Protein AF-0000000066294009 (afdb_homodimer)

Solvent-accessible surface area (backbone atoms only — not comparable to full-atom values): 12003 Å² total; per-residue (Å²): 126,79,43,52,64,55,40,25,51,48,34,23,57,31,46,64,72,32,66,45,45,47,47,30,51,52,31,48,55,55,25,62,73,36,62,68,60,34,50,53,50,49,50,50,53,52,51,52,47,52,48,51,51,34,50,76,70,68,42,81,79,49,71,65,59,53,50,51,51,51,52,53,51,56,58,44,68,75,32,65,56,54,46,50,27,50,52,29,47,48,51,34,49,53,53,50,52,53,43,49,50,49,41,43,40,62,61,52,27,58,78,67,74,98,126,80,43,52,64,56,39,25,51,49,34,24,56,30,45,63,71,33,68,45,44,46,47,30,51,52,31,47,55,55,26,63,71,36,63,69,61,36,50,53,51,49,50,50,52,51,51,52,48,52,49,52,51,33,50,75,74,69,43,80,79,49,72,67,58,52,50,51,52,51,52,52,51,56,59,44,68,74,32,67,54,54,46,50,29,52,53,30,47,50,52,34,49,53,52,51,51,53,42,49,51,49,41,43,41,62,61,51,27,58,79,68,74,97

Organism: Lacticaseibacillus paracasei (strain ATCC 334 / BCRC 17002 / CCUG 31169 / CIP 107868 / KCTC 3260 / NRRL B-441) (NCBI:txid321967)

pLDDT: mean 94.61, std 6.85, range [45.34, 98.44]

Sequence (228 aa):
MANVYDTANQMAADIKTTQEFQDLKKAFDLLKLDTVAYGLFQQFQQKQYEMQQKSMQGQDFTDDEVKSLQELGDKMRGIQPIQNLMAKEQGLSQMMDELNKIISQPIIDVYQGKMANVYDTANQMAADIKTTQEFQDLKKAFDLLKLDTVAYGLFQQFQQKQYEMQQKSMQGQDFTDDEVKSLQELGDKMRGIQPIQNLMAKEQGLSQMMDELNKIISQPIIDVYQGK

Structure (mmCIF, N/CA/C/O backbone):
data_AF-0000000066294009-model_v1
#
loop_
_entity.id
_entity.type
_entity.pdbx_description
1 polymer 'UPF0342 protein LSEI_1724'
#
loop_
_atom_site.group_PDB
_atom_site.id
_atom_site.type_symbol
_atom_site.label_atom_id
_atom_site.label_alt_id
_atom_site.label_comp_id
_atom_site.label_asym_id
_atom_site.label_entity_id
_atom_site.label_seq_id
_atom_site.pdbx_PDB_ins_code
_atom_site.Cartn_x
_atom_site.Cartn_y
_atom_site.Cartn_z
_atom_site.occupancy
_atom_site.B_iso_or_equiv
_atom_site.auth_seq_id
_atom_site.auth_comp_id
_atom_site.auth_asym_id
_atom_site.auth_atom_id
_atom_site.pdbx_PDB_model_num
ATOM 1 N N . MET A 1 1 ? 24.719 11.094 -1.314 1 46 1 MET A N 1
ATOM 2 C CA . MET A 1 1 ? 23.625 11.062 -0.345 1 46 1 MET A CA 1
ATOM 3 C C . MET A 1 1 ? 22.547 10.086 -0.781 1 46 1 MET A C 1
ATOM 5 O O . MET A 1 1 ? 22.234 9.977 -1.97 1 46 1 MET A O 1
ATOM 9 N N . ALA A 1 2 ? 22.344 9 -0.214 1 57.25 2 ALA A N 1
ATOM 10 C CA . ALA A 1 2 ? 21.516 7.926 -0.735 1 57.25 2 ALA A CA 1
ATOM 11 C C . ALA A 1 2 ? 20.094 8.414 -0.998 1 57.25 2 ALA A C 1
ATOM 13 O O . ALA A 1 2 ? 19.422 8.906 -0.087 1 57.25 2 ALA A O 1
ATOM 14 N N . ASN A 1 3 ? 19.859 8.656 -2.178 1 89.38 3 ASN A N 1
ATOM 15 C CA . ASN A 1 3 ? 18.547 9.008 -2.721 1 89.38 3 ASN A CA 1
ATOM 16 C C . ASN A 1 3 ? 17.531 7.895 -2.498 1 89.38 3 ASN A C 1
ATOM 18 O O . ASN A 1 3 ? 17.875 6.711 -2.557 1 89.38 3 ASN A O 1
ATOM 22 N N . VAL A 1 4 ? 16.438 8.32 -1.73 1 96.5 4 VAL A N 1
ATOM 23 C CA . VAL A 1 4 ? 15.359 7.391 -1.399 1 96.5 4 VAL A CA 1
ATOM 24 C C . VAL A 1 4 ? 15.062 6.496 -2.6 1 96.5 4 VAL A C 1
ATOM 26 O O . VAL A 1 4 ? 14.727 5.32 -2.436 1 96.5 4 VAL A O 1
ATOM 29 N N . TYR A 1 5 ? 15.383 6.91 -3.75 1 97.5 5 TYR A N 1
ATOM 30 C CA . TYR A 1 5 ? 15.156 6.125 -4.957 1 97.5 5 TYR A CA 1
ATOM 31 C C . TYR A 1 5 ? 16.234 5.066 -5.133 1 97.5 5 TYR A C 1
ATOM 33 O O . TYR A 1 5 ? 15.961 3.957 -5.598 1 97.5 5 TYR A O 1
ATOM 41 N N . ASP A 1 6 ? 17.438 5.426 -4.727 1 97.38 6 ASP A N 1
ATOM 42 C CA . ASP A 1 6 ? 18.516 4.434 -4.738 1 97.38 6 ASP A CA 1
ATOM 43 C C . ASP A 1 6 ? 18.219 3.305 -3.748 1 97.38 6 ASP A C 1
ATOM 45 O O . ASP A 1 6 ? 18.422 2.129 -4.062 1 97.38 6 ASP A O 1
ATOM 49 N N . THR A 1 7 ? 17.781 3.672 -2.602 1 97.69 7 THR A N 1
ATOM 50 C CA . THR A 1 7 ? 17.438 2.676 -1.593 1 97.69 7 THR A CA 1
ATOM 51 C C . THR A 1 7 ? 16.266 1.815 -2.059 1 97.69 7 THR A C 1
ATOM 53 O O . THR A 1 7 ? 16.219 0.614 -1.784 1 97.69 7 THR A O 1
ATOM 56 N N . ALA A 1 8 ? 15.32 2.41 -2.793 1 98.19 8 ALA A N 1
ATOM 57 C CA . ALA A 1 8 ? 14.203 1.654 -3.357 1 98.19 8 ALA A CA 1
ATOM 58 C C . ALA A 1 8 ? 14.703 0.613 -4.359 1 98.19 8 ALA A C 1
ATOM 60 O O . ALA A 1 8 ? 14.219 -0.523 -4.371 1 98.19 8 ALA A O 1
ATOM 61 N N . ASN A 1 9 ? 15.633 0.99 -5.164 1 97.81 9 ASN A N 1
ATOM 62 C CA . ASN A 1 9 ? 16.219 0.05 -6.113 1 97.81 9 ASN A CA 1
ATOM 63 C C . ASN A 1 9 ? 16.938 -1.091 -5.402 1 97.81 9 ASN A C 1
ATOM 65 O O . ASN A 1 9 ? 16.844 -2.246 -5.82 1 97.81 9 ASN A O 1
ATOM 69 N N . GLN A 1 10 ? 17.641 -0.683 -4.395 1 97.25 10 GLN A N 1
ATOM 70 C CA . GLN A 1 10 ? 18.297 -1.713 -3.602 1 97.25 10 GLN A CA 1
ATOM 71 C C . GLN A 1 10 ? 17.281 -2.66 -2.969 1 97.25 10 GLN A C 1
ATOM 73 O O . GLN A 1 10 ? 17.516 -3.869 -2.902 1 97.25 10 GLN A O 1
ATOM 78 N N . MET A 1 11 ? 16.188 -2.107 -2.451 1 97.69 11 MET A N 1
ATOM 79 C CA . MET A 1 11 ? 15.117 -2.92 -1.89 1 97.69 11 MET A CA 1
ATOM 80 C C . MET A 1 11 ? 14.586 -3.91 -2.92 1 97.69 11 MET A C 1
ATOM 82 O O . MET A 1 11 ? 14.406 -5.094 -2.619 1 97.69 11 MET A O 1
ATOM 86 N N . ALA A 1 12 ? 14.359 -3.4 -4.141 1 98.12 12 ALA A N 1
ATOM 87 C CA . ALA A 1 12 ? 13.898 -4.262 -5.23 1 98.12 12 ALA A CA 1
ATOM 88 C C . ALA A 1 12 ? 14.875 -5.41 -5.469 1 98.12 12 ALA A C 1
ATOM 90 O O . ALA A 1 12 ? 14.461 -6.559 -5.645 1 98.12 12 ALA A O 1
ATOM 91 N N . ALA A 1 13 ? 16.156 -5.137 -5.434 1 97.5 13 ALA A N 1
ATOM 92 C CA . ALA A 1 13 ? 17.188 -6.152 -5.633 1 97.5 13 ALA A CA 1
ATOM 93 C C . ALA A 1 13 ? 17.203 -7.16 -4.488 1 97.5 13 ALA A C 1
ATOM 95 O O . ALA A 1 13 ? 17.312 -8.367 -4.715 1 97.5 13 ALA A O 1
ATOM 96 N N . ASP A 1 14 ? 17.031 -6.637 -3.301 1 98.06 14 ASP A N 1
ATOM 97 C CA . ASP A 1 14 ? 17.062 -7.492 -2.119 1 98.06 14 ASP A CA 1
ATOM 98 C C . ASP A 1 14 ? 15.836 -8.414 -2.082 1 98.06 14 ASP A C 1
ATOM 100 O O . ASP A 1 14 ? 15.938 -9.57 -1.653 1 98.06 14 ASP A O 1
ATOM 104 N N . ILE A 1 15 ? 14.695 -7.961 -2.496 1 98.06 15 ILE A N 1
ATOM 105 C CA . ILE A 1 15 ? 13.461 -8.742 -2.514 1 98.06 15 ILE A CA 1
ATOM 106 C C . ILE A 1 15 ? 13.656 -9.984 -3.381 1 98.06 15 ILE A C 1
ATOM 108 O O . ILE A 1 15 ? 13.227 -11.086 -3.012 1 98.06 15 ILE A O 1
ATOM 112 N N . LYS A 1 16 ? 14.414 -9.922 -4.465 1 97.44 16 LYS A N 1
ATOM 113 C CA . LYS A 1 16 ? 14.633 -11.031 -5.387 1 97.44 16 LYS A CA 1
ATOM 114 C C . LYS A 1 16 ? 15.438 -12.148 -4.719 1 97.44 16 LYS A C 1
ATOM 116 O O . LYS A 1 16 ? 15.398 -13.297 -5.164 1 97.44 16 LYS A O 1
ATOM 121 N N . THR A 1 17 ? 16.156 -11.773 -3.686 1 97.06 17 THR A N 1
ATOM 122 C CA . THR A 1 17 ? 17.047 -12.742 -3.051 1 97.06 17 THR A CA 1
ATOM 123 C C . THR A 1 17 ? 16.344 -13.43 -1.88 1 97.06 17 THR A C 1
ATOM 125 O O . THR A 1 17 ? 16.906 -14.336 -1.263 1 97.06 17 THR A O 1
ATOM 128 N N . THR A 1 18 ? 15.125 -12.984 -1.543 1 97.62 18 THR A N 1
ATOM 129 C CA . THR A 1 18 ? 14.406 -13.555 -0.407 1 97.62 18 THR A CA 1
ATOM 130 C C . THR A 1 18 ? 13.844 -14.93 -0.761 1 97.62 18 THR A C 1
ATOM 132 O O . THR A 1 18 ? 13.57 -15.211 -1.929 1 97.62 18 THR A O 1
ATOM 135 N N . GLN A 1 19 ? 13.711 -15.734 0.266 1 97.31 19 GLN A N 1
ATOM 136 C CA . GLN A 1 19 ? 13.078 -17.031 0.062 1 97.31 19 GLN A CA 1
ATOM 137 C C . GLN A 1 19 ? 11.641 -16.875 -0.427 1 97.31 19 GLN A C 1
ATOM 139 O O . GLN A 1 19 ? 11.188 -17.641 -1.283 1 97.31 19 GLN A O 1
ATOM 144 N N . GLU A 1 20 ? 10.914 -15.883 0.148 1 98.06 20 GLU A N 1
ATOM 145 C CA . GLU A 1 20 ? 9.539 -15.625 -0.247 1 98.06 20 GLU A CA 1
ATOM 146 C C . GLU A 1 20 ? 9.43 -15.375 -1.749 1 98.06 20 GLU A C 1
ATOM 148 O O . GLU A 1 20 ? 8.539 -15.914 -2.41 1 98.06 20 GLU A O 1
ATOM 153 N N . PHE A 1 21 ? 10.297 -14.609 -2.287 1 98.31 21 PHE A N 1
ATOM 154 C CA . PHE A 1 21 ? 10.281 -14.297 -3.711 1 98.31 21 PHE A CA 1
ATOM 155 C C . PHE A 1 21 ? 10.625 -15.523 -4.543 1 98.31 21 PHE A C 1
ATOM 157 O O . PHE A 1 21 ? 9.961 -15.812 -5.539 1 98.31 21 PHE A O 1
ATOM 164 N N . GLN A 1 22 ? 11.625 -16.234 -4.16 1 98.06 22 GLN A N 1
ATOM 165 C CA . GLN A 1 22 ? 12.062 -17.422 -4.895 1 98.06 22 GLN A CA 1
ATOM 166 C C . GLN A 1 22 ? 10.977 -18.5 -4.902 1 98.06 22 GLN A C 1
ATOM 168 O O . GLN A 1 22 ? 10.758 -19.156 -5.922 1 98.06 22 GLN A O 1
ATOM 173 N N . ASP A 1 23 ? 10.305 -18.641 -3.768 1 98.25 23 ASP A N 1
ATOM 174 C CA . ASP A 1 23 ? 9.211 -19.594 -3.68 1 98.25 23 ASP A CA 1
ATOM 175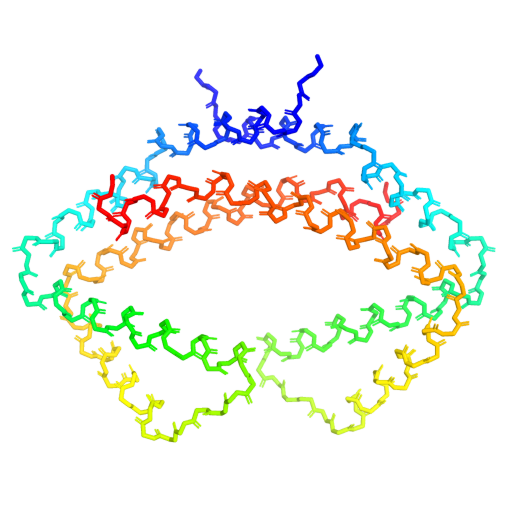 C C . ASP A 1 23 ? 8.062 -19.203 -4.609 1 98.25 23 ASP A C 1
ATOM 177 O O . ASP A 1 23 ? 7.457 -20.062 -5.25 1 98.25 23 ASP A O 1
ATOM 181 N N . LEU A 1 24 ? 7.746 -17.922 -4.625 1 98.38 24 LEU A N 1
ATOM 182 C CA . LEU A 1 24 ? 6.711 -17.438 -5.531 1 98.38 24 LEU A CA 1
ATOM 183 C C . LEU A 1 24 ? 7.066 -17.75 -6.98 1 98.38 24 LEU A C 1
ATOM 185 O O . LEU A 1 24 ? 6.234 -18.266 -7.73 1 98.38 24 LEU A O 1
ATOM 189 N N . LYS A 1 25 ? 8.258 -17.422 -7.348 1 97.38 25 LYS A N 1
ATOM 190 C CA . LYS A 1 25 ? 8.711 -17.656 -8.719 1 97.38 25 LYS A CA 1
ATOM 191 C C . LYS A 1 25 ? 8.617 -19.125 -9.094 1 97.38 25 LYS A C 1
ATOM 193 O O . LYS A 1 25 ? 8.125 -19.469 -10.172 1 97.38 25 LYS A O 1
ATOM 198 N N . LYS A 1 26 ? 9.102 -19.969 -8.227 1 97.62 26 LYS A N 1
ATOM 199 C CA . LYS A 1 26 ? 9.062 -21.406 -8.461 1 97.62 26 LYS A CA 1
ATOM 200 C C . LYS A 1 26 ? 7.629 -21.906 -8.617 1 97.62 26 LYS A C 1
ATOM 202 O O . LYS A 1 26 ? 7.328 -22.672 -9.539 1 97.62 26 LYS A O 1
ATOM 207 N N . ALA A 1 27 ? 6.762 -21.453 -7.699 1 97.81 27 ALA A N 1
ATOM 208 C CA . ALA A 1 27 ? 5.359 -21.859 -7.762 1 97.81 27 ALA A CA 1
ATOM 209 C C . ALA A 1 27 ? 4.715 -21.391 -9.062 1 97.81 27 ALA A C 1
ATOM 211 O O . ALA A 1 27 ? 3.93 -22.125 -9.672 1 97.81 27 ALA A O 1
ATOM 212 N N . PHE A 1 28 ? 5.059 -20.234 -9.484 1 97.75 28 PHE A N 1
ATOM 213 C CA . PHE A 1 28 ? 4.5 -19.688 -10.719 1 97.75 28 PHE A CA 1
ATOM 214 C C . PHE A 1 28 ? 5.004 -20.469 -11.93 1 97.75 28 PHE A C 1
ATOM 216 O O . PHE A 1 28 ? 4.234 -20.766 -12.844 1 97.75 28 PHE A O 1
ATOM 223 N N . ASP A 1 29 ? 6.227 -20.781 -11.938 1 96.25 29 ASP A N 1
ATOM 224 C CA . ASP A 1 29 ? 6.805 -21.578 -13.016 1 96.25 29 ASP A CA 1
ATOM 225 C C . ASP A 1 29 ? 6.137 -22.953 -13.109 1 96.25 29 ASP A C 1
ATOM 227 O O . ASP A 1 29 ? 5.855 -23.438 -14.203 1 96.25 29 ASP A O 1
ATOM 231 N N . LEU A 1 30 ? 5.887 -23.516 -11.984 1 96.12 30 LEU A N 1
ATOM 232 C CA . LEU A 1 30 ? 5.223 -24.812 -11.945 1 96.12 30 LEU A CA 1
ATOM 233 C C . LEU A 1 30 ? 3.793 -24.703 -12.469 1 96.12 30 LEU A C 1
ATOM 235 O O . LEU A 1 30 ? 3.324 -25.594 -13.18 1 96.12 30 LEU A O 1
ATOM 239 N N . LEU A 1 31 ? 3.146 -23.641 -12.094 1 96.75 31 LEU A N 1
ATOM 240 C CA . LEU A 1 31 ? 1.785 -23.422 -12.57 1 96.75 31 LEU A CA 1
ATOM 241 C C . LEU A 1 31 ? 1.752 -23.344 -14.094 1 96.75 31 LEU A C 1
ATOM 243 O O . LEU A 1 31 ? 0.841 -23.875 -14.734 1 96.75 31 LEU A O 1
ATOM 247 N N . LYS A 1 32 ? 2.744 -22.703 -14.672 1 95.69 32 LYS A N 1
ATOM 248 C CA . LYS A 1 32 ? 2.805 -22.5 -16.109 1 95.69 32 LYS A CA 1
ATOM 249 C C . LYS A 1 32 ? 2.898 -23.844 -16.844 1 95.69 32 LYS A C 1
ATOM 251 O O . LYS A 1 32 ? 2.545 -23.938 -18.031 1 95.69 32 LYS A O 1
ATOM 256 N N . LEU A 1 33 ? 3.365 -24.844 -16.156 1 95.19 33 LEU A N 1
ATOM 257 C CA . LEU A 1 33 ? 3.521 -26.156 -16.766 1 95.19 33 LEU A CA 1
ATOM 258 C C . LEU A 1 33 ? 2.178 -26.875 -16.859 1 95.19 33 LEU A C 1
ATOM 260 O O . LEU A 1 33 ? 2.039 -27.844 -17.609 1 95.19 33 LEU A O 1
ATOM 264 N N . ASP A 1 34 ? 1.189 -26.453 -16.078 1 95.81 34 ASP A N 1
ATOM 265 C CA . ASP A 1 34 ? -0.176 -26.969 -16.125 1 95.81 34 ASP A CA 1
ATOM 266 C C . ASP A 1 34 ? -1.066 -26.062 -16.984 1 95.81 34 ASP A C 1
ATOM 268 O O . ASP A 1 34 ? -1.636 -25.094 -16.469 1 95.81 34 ASP A O 1
ATOM 272 N N . THR A 1 35 ? -1.287 -26.406 -18.172 1 95.44 35 THR A N 1
ATOM 273 C CA . THR A 1 35 ? -1.954 -25.562 -19.156 1 95.44 35 THR A CA 1
ATOM 274 C C . THR A 1 35 ? -3.365 -25.203 -18.703 1 95.44 35 THR A C 1
ATOM 276 O O . THR A 1 35 ? -3.803 -24.062 -18.844 1 95.44 35 THR A O 1
ATOM 279 N N . VAL A 1 36 ? -3.98 -26.203 -18.125 1 95 36 VAL A N 1
ATOM 280 C CA . VAL A 1 36 ? -5.359 -25.984 -17.703 1 95 36 VAL A CA 1
ATOM 281 C C . VAL A 1 36 ? -5.387 -25.031 -16.516 1 95 36 VAL A C 1
ATOM 283 O O . VAL A 1 36 ? -6.117 -24.031 -16.531 1 95 36 VAL A O 1
ATOM 286 N N . ALA A 1 37 ? -4.598 -25.266 -15.523 1 96 37 ALA A N 1
ATOM 287 C CA . ALA A 1 37 ? -4.539 -24.422 -14.336 1 96 37 ALA A CA 1
ATOM 288 C C . ALA A 1 37 ? -4.07 -23 -14.688 1 96 37 ALA A C 1
ATOM 290 O O . ALA A 1 37 ? -4.637 -22.016 -14.211 1 96 37 ALA A O 1
ATOM 291 N N . TYR A 1 38 ? -3.07 -22.922 -15.516 1 96.44 38 TYR A N 1
ATOM 292 C CA . TYR A 1 38 ? -2.537 -21.625 -15.93 1 96.44 38 TYR A CA 1
ATOM 293 C C . TYR A 1 38 ? -3.58 -20.828 -16.703 1 96.44 38 TYR A C 1
ATOM 295 O O . TYR A 1 38 ? -3.699 -19.609 -16.516 1 96.44 38 TYR A O 1
ATOM 303 N N . GLY A 1 39 ? -4.332 -21.484 -17.547 1 96.12 39 GLY A N 1
ATOM 304 C CA . GLY A 1 39 ? -5.402 -20.844 -18.281 1 96.12 39 GLY A CA 1
ATOM 305 C C . GLY A 1 39 ? -6.477 -20.25 -17.375 1 96.12 39 GLY A C 1
ATOM 306 O O . GLY A 1 39 ? -6.938 -19.141 -17.594 1 96.12 39 GLY A O 1
ATOM 307 N N . LEU A 1 40 ? -6.848 -21.031 -16.422 1 95.56 40 LEU A N 1
ATOM 308 C CA . LEU A 1 40 ? -7.832 -20.562 -15.453 1 95.56 40 LEU A CA 1
ATOM 309 C C . LEU A 1 40 ? -7.297 -19.359 -14.68 1 95.56 40 LEU A C 1
ATOM 311 O O . LEU A 1 40 ? -8.023 -18.391 -14.453 1 95.56 40 LEU A O 1
ATOM 315 N N . PHE A 1 41 ? -6.035 -19.438 -14.289 1 96.19 41 PHE A N 1
ATOM 316 C CA . PHE A 1 41 ? -5.375 -18.344 -13.586 1 96.19 41 PHE A CA 1
ATOM 317 C C . PHE A 1 41 ? -5.379 -17.078 -14.43 1 96.19 41 PHE A C 1
ATOM 319 O O . PHE A 1 41 ? -5.738 -16 -13.945 1 96.19 41 PHE A O 1
ATOM 326 N N . GLN A 1 42 ? -5.129 -17.156 -15.695 1 94.88 42 GLN A N 1
ATOM 327 C CA . GLN A 1 42 ? -5.094 -16.016 -16.609 1 94.88 42 GLN A CA 1
ATOM 328 C C . GLN A 1 42 ? -6.484 -15.406 -16.781 1 94.88 42 GLN A C 1
ATOM 330 O O . GLN A 1 42 ? -6.637 -14.188 -16.828 1 94.88 42 GLN A O 1
ATOM 335 N N . GLN A 1 43 ? -7.441 -16.281 -16.859 1 95.25 43 GLN A N 1
ATOM 336 C CA . GLN A 1 43 ? -8.82 -15.812 -16.969 1 95.25 43 GLN A CA 1
ATOM 337 C C . GLN A 1 43 ? -9.234 -15.023 -15.734 1 95.25 43 GLN A C 1
ATOM 339 O O . GLN A 1 43 ? -9.875 -13.977 -15.844 1 95.25 43 GLN A O 1
ATOM 344 N N . PHE A 1 44 ? -8.898 -15.516 -14.641 1 95.75 44 PHE A N 1
ATOM 345 C CA . PHE A 1 44 ? -9.211 -14.852 -13.383 1 95.75 44 PHE A CA 1
ATOM 346 C C . PHE A 1 44 ? -8.523 -13.492 -13.305 1 95.75 44 PHE A C 1
ATOM 348 O O . PHE A 1 44 ? -9.148 -12.492 -12.953 1 95.75 44 PHE A O 1
ATOM 355 N N . GLN A 1 45 ? -7.246 -13.469 -13.664 1 92.19 45 GLN A N 1
ATOM 356 C CA . GLN A 1 45 ? -6.484 -12.219 -13.664 1 92.19 45 GLN A CA 1
ATOM 357 C C . GLN A 1 45 ? -7.102 -11.195 -14.609 1 92.19 45 GLN A C 1
ATOM 359 O O . GLN A 1 45 ? -7.215 -10.016 -14.266 1 92.19 45 GLN A O 1
ATOM 364 N N . GLN A 1 46 ? -7.512 -11.695 -15.797 1 94.31 46 GLN A N 1
ATOM 365 C CA . GLN A 1 46 ? -8.109 -10.828 -16.812 1 94.31 46 GLN A CA 1
ATOM 366 C C . GLN A 1 46 ? -9.438 -10.25 -16.312 1 94.31 46 GLN A C 1
ATOM 368 O O . GLN A 1 46 ? -9.688 -9.055 -16.469 1 94.31 46 GLN A O 1
ATOM 373 N N . LYS A 1 47 ? -10.195 -11.07 -15.719 1 94.62 47 LYS A N 1
ATOM 374 C CA . LYS A 1 47 ? -11.484 -10.625 -15.211 1 94.62 47 LYS A CA 1
ATOM 375 C C . LYS A 1 47 ? -11.312 -9.625 -14.07 1 94.62 47 LYS A C 1
ATOM 377 O O . LYS A 1 47 ? -12.008 -8.609 -14.016 1 94.62 47 LYS A O 1
ATOM 382 N N . GLN A 1 48 ? -10.414 -9.93 -13.141 1 92.06 48 GLN A N 1
ATOM 383 C CA . GLN A 1 48 ? -10.109 -9.039 -12.023 1 92.06 48 GLN A CA 1
ATOM 384 C C . GLN A 1 48 ? -9.609 -7.688 -12.523 1 92.06 48 GLN A C 1
ATOM 386 O O . GLN A 1 48 ? -9.977 -6.645 -11.977 1 92.06 48 GLN A O 1
ATOM 391 N N . TYR A 1 49 ? -8.805 -7.727 -13.602 1 92.62 49 TYR A N 1
ATOM 392 C CA . TYR A 1 49 ? -8.281 -6.492 -14.18 1 92.62 49 TYR A CA 1
ATOM 393 C C . TYR A 1 49 ? -9.406 -5.668 -14.805 1 92.62 49 TYR A C 1
ATOM 395 O O . TYR A 1 49 ? -9.508 -4.465 -14.555 1 92.62 49 TYR A O 1
ATOM 403 N N . GLU A 1 50 ? -10.234 -6.289 -15.5 1 94 50 GLU A N 1
ATOM 404 C CA . GLU A 1 50 ? -11.375 -5.625 -16.109 1 94 50 GLU A CA 1
ATOM 405 C C . GLU A 1 50 ? -12.289 -4.996 -15.062 1 94 50 GLU A C 1
ATOM 407 O O . GLU A 1 50 ? -12.797 -3.891 -15.25 1 94 50 GLU A O 1
ATOM 412 N N . MET A 1 51 ? -12.438 -5.672 -14.008 1 93.44 51 MET A N 1
ATOM 413 C CA . MET A 1 51 ? -13.273 -5.164 -12.922 1 93.44 51 MET A CA 1
ATOM 414 C C . MET A 1 51 ? -12.625 -3.945 -12.266 1 93.44 51 MET A C 1
ATOM 416 O O . MET A 1 51 ? -13.305 -2.953 -11.992 1 93.44 51 MET A O 1
ATOM 420 N N . GLN A 1 52 ? -11.367 -4.078 -12.031 1 91.88 52 GLN A N 1
ATOM 421 C CA . GLN A 1 52 ? -10.625 -2.947 -11.469 1 91.88 52 GLN A CA 1
ATOM 422 C C . GLN A 1 52 ? -10.711 -1.73 -12.383 1 91.88 52 GLN A C 1
ATOM 424 O O . GLN A 1 52 ? -10.922 -0.609 -11.914 1 91.88 52 GLN A O 1
ATOM 429 N N . GLN A 1 53 ? -10.602 -1.887 -13.734 1 92.44 53 GLN A N 1
ATOM 430 C CA . GLN A 1 53 ? -10.711 -0.822 -14.727 1 92.44 53 GLN A CA 1
ATOM 431 C C . GLN A 1 53 ? -12.102 -0.188 -14.695 1 92.44 53 GLN A C 1
ATOM 433 O O . GLN A 1 53 ? -12.234 1.038 -14.734 1 92.44 53 GLN A O 1
ATOM 438 N N . LYS A 1 54 ? -13.078 -1.02 -14.617 1 93.12 54 LYS A N 1
ATOM 439 C CA . LYS A 1 54 ? -14.445 -0.517 -14.523 1 93.12 54 LYS A CA 1
ATOM 440 C C . LYS A 1 54 ? -14.625 0.35 -13.281 1 93.12 54 LYS A C 1
ATOM 442 O O . LYS A 1 54 ? -15.227 1.426 -13.352 1 93.12 54 LYS A O 1
ATOM 447 N N . SER A 1 55 ? -14.102 -0.245 -12.188 1 92.56 55 SER A N 1
ATOM 448 C CA . SER A 1 55 ? -14.203 0.505 -10.938 1 92.56 55 SER A CA 1
ATOM 449 C C . SER A 1 55 ? -13.461 1.836 -11.031 1 92.56 55 SER A C 1
ATOM 451 O O . SER A 1 55 ? -13.961 2.863 -10.57 1 92.56 55 SER A O 1
ATOM 453 N N . MET A 1 56 ? -12.344 2.016 -11.719 1 89 56 MET A N 1
ATOM 454 C CA . MET A 1 56 ? -11.578 3.24 -11.93 1 89 56 MET A CA 1
ATOM 455 C C . MET A 1 56 ? -12.336 4.207 -12.828 1 89 56 MET A C 1
ATOM 457 O O . MET A 1 56 ? -12.219 5.426 -12.68 1 89 56 MET A O 1
ATOM 461 N N . GLN A 1 57 ? -13.141 3.666 -13.695 1 92.56 57 GLN A N 1
ATOM 462 C CA . GLN A 1 57 ? -13.938 4.465 -14.617 1 92.56 57 GLN A CA 1
ATOM 463 C C . GLN A 1 57 ? -15.297 4.816 -14.016 1 92.56 57 GLN A C 1
ATOM 465 O O . GLN A 1 57 ? -16.109 5.484 -14.656 1 92.56 57 GLN A O 1
ATOM 470 N N . GLY A 1 58 ? -15.5 4.289 -12.82 1 91.94 58 GLY A N 1
ATOM 471 C CA . GLY A 1 58 ? -16.75 4.57 -12.125 1 91.94 58 GLY A CA 1
ATOM 472 C C . GLY A 1 58 ? -17.906 3.713 -12.602 1 91.94 58 GLY A C 1
ATOM 473 O O . GLY A 1 58 ? -19.062 4.062 -12.398 1 91.94 58 GLY A O 1
ATOM 474 N N . GLN A 1 59 ? -17.641 2.721 -13.172 1 93 59 GLN A N 1
ATOM 475 C CA . GLN A 1 59 ? -18.672 1.812 -13.664 1 93 59 GLN A CA 1
ATOM 476 C C . GLN A 1 59 ? -18.953 0.708 -12.656 1 93 59 GLN A C 1
ATOM 478 O O . GLN A 1 59 ? -18.047 0.201 -12 1 93 59 GLN A O 1
ATOM 483 N N . ASP A 1 60 ? -20.188 0.407 -12.562 1 91.19 60 ASP A N 1
ATOM 484 C CA . ASP A 1 60 ? -20.594 -0.662 -11.664 1 91.19 60 ASP A CA 1
ATOM 485 C C . ASP A 1 60 ? -20.438 -2.029 -12.32 1 91.19 60 ASP A C 1
ATOM 487 O O . ASP A 1 60 ? -20.453 -2.137 -13.547 1 91.19 60 ASP A O 1
ATOM 491 N N . PHE A 1 61 ? -20.266 -2.906 -11.406 1 91.94 61 PHE A N 1
ATOM 492 C CA . PHE A 1 61 ? -20.234 -4.289 -11.867 1 91.94 61 PHE A CA 1
ATOM 493 C C . PHE A 1 61 ? -21.641 -4.859 -11.969 1 91.94 61 PHE A C 1
ATOM 495 O O . PHE A 1 61 ? -22.516 -4.512 -11.172 1 91.94 61 PHE A O 1
ATOM 502 N N . THR A 1 62 ? -21.797 -5.652 -12.953 1 92.94 62 THR A N 1
ATOM 503 C CA . THR A 1 62 ? -23.078 -6.352 -13.023 1 92.94 62 THR A CA 1
ATOM 504 C C . THR A 1 62 ? -23.078 -7.578 -12.109 1 92.94 62 THR A C 1
ATOM 506 O O . THR A 1 62 ? -22.016 -8.078 -11.734 1 92.94 62 THR A O 1
ATOM 509 N N . ASP A 1 63 ? -24.25 -8.023 -11.789 1 94.25 63 ASP A N 1
ATOM 510 C CA . ASP A 1 63 ? -24.391 -9.242 -11 1 94.25 63 ASP A CA 1
ATOM 511 C C . ASP A 1 63 ? -23.75 -10.43 -11.711 1 94.25 63 ASP A C 1
ATOM 513 O O . ASP A 1 63 ? -23.125 -11.281 -11.078 1 94.25 63 ASP A O 1
ATOM 517 N N . ASP A 1 64 ? -23.875 -10.477 -13.016 1 95 64 ASP A N 1
ATOM 518 C CA . ASP A 1 64 ? -23.328 -11.57 -13.812 1 95 64 ASP A CA 1
ATOM 519 C C . ASP A 1 64 ? -21.812 -11.57 -13.773 1 95 64 ASP A C 1
ATOM 521 O O . ASP A 1 64 ? -21.188 -12.625 -13.703 1 95 64 ASP A O 1
ATOM 525 N N . GLU A 1 65 ? -21.25 -10.375 -13.852 1 94.88 65 GLU A N 1
ATOM 526 C CA . GLU A 1 65 ? -19.797 -10.266 -13.773 1 94.88 65 GLU A CA 1
ATOM 527 C C . GLU A 1 65 ? -19.266 -10.75 -12.422 1 94.88 65 GLU A C 1
ATOM 529 O O . GLU A 1 65 ? -18.281 -11.477 -12.359 1 94.88 65 GLU A O 1
ATOM 534 N N . V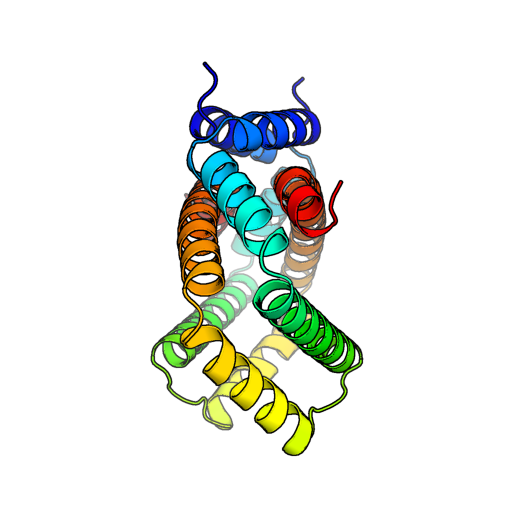AL A 1 66 ? -19.922 -10.367 -11.398 1 94.56 66 VAL A N 1
ATOM 535 C CA . VAL A 1 66 ? -19.562 -10.758 -10.039 1 94.56 66 VAL A CA 1
ATOM 536 C C . VAL A 1 66 ? -19.703 -12.266 -9.883 1 94.56 66 VAL A C 1
ATOM 538 O O . VAL A 1 66 ? -18.781 -12.93 -9.375 1 94.56 66 VAL A O 1
ATOM 541 N N . LYS A 1 67 ? -20.766 -12.797 -10.328 1 95.25 67 LYS A N 1
ATOM 542 C CA . LYS A 1 67 ? -21.031 -14.227 -10.219 1 95.25 67 LYS A CA 1
ATOM 543 C C . LYS A 1 67 ? -20.016 -15.039 -11.008 1 95.25 67 LYS A C 1
ATOM 545 O O . LYS A 1 67 ? -19.531 -16.078 -10.547 1 95.25 67 LYS A O 1
ATOM 550 N N . SER A 1 68 ? -19.672 -14.602 -12.18 1 94.69 68 SER A N 1
ATOM 551 C CA . SER A 1 68 ? -18.703 -15.289 -13.023 1 94.69 68 SER A CA 1
ATOM 552 C C . SER A 1 68 ? -17.328 -15.336 -12.359 1 94.69 68 SER A C 1
ATOM 554 O O . SER A 1 68 ? -16.656 -16.359 -12.391 1 94.69 68 SER A O 1
ATOM 556 N N . LEU A 1 69 ? -16.984 -14.211 -11.773 1 94.56 69 LEU A N 1
ATOM 557 C CA . LEU A 1 69 ? -15.703 -14.156 -11.062 1 94.56 69 LEU A CA 1
ATOM 558 C C . LEU A 1 69 ? -15.695 -15.102 -9.867 1 94.56 69 LEU A C 1
ATOM 560 O O . LEU A 1 69 ? -14.711 -15.805 -9.633 1 94.56 69 LEU A O 1
ATOM 564 N N . GLN A 1 70 ? -16.766 -15.117 -9.148 1 94.69 70 GLN A N 1
ATOM 565 C CA . GLN A 1 70 ? -16.906 -16 -7.992 1 94.69 70 GLN A CA 1
ATOM 566 C C . GLN A 1 70 ? -16.797 -17.469 -8.406 1 94.69 70 GLN A C 1
ATOM 568 O O . GLN A 1 70 ? -16.109 -18.25 -7.758 1 94.69 70 GLN A O 1
ATOM 573 N N . GLU A 1 71 ? -17.469 -17.812 -9.492 1 95.38 71 GLU A N 1
ATOM 574 C CA . GLU A 1 71 ? -17.453 -19.188 -9.984 1 95.38 71 GLU A CA 1
ATOM 575 C C . GLU A 1 71 ? -16.047 -19.609 -10.414 1 95.38 71 GLU A C 1
ATOM 577 O O . GLU A 1 71 ? -15.609 -20.719 -10.141 1 95.38 71 GLU A O 1
ATOM 582 N N . LEU A 1 72 ? -15.406 -18.703 -11.109 1 95.12 72 LEU A N 1
ATOM 583 C CA . LEU A 1 72 ? -14.031 -18.969 -11.523 1 95.12 72 LE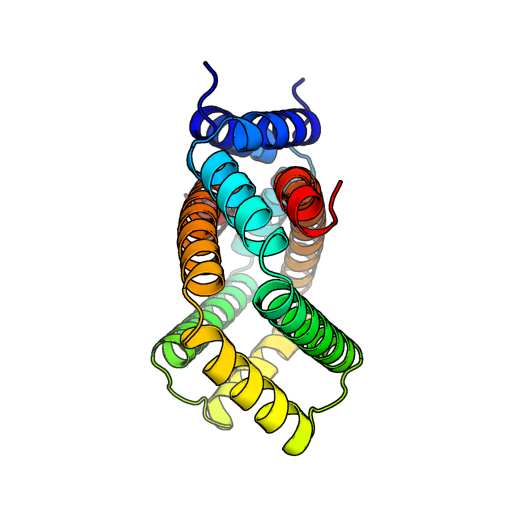U A CA 1
ATOM 584 C C . LEU A 1 72 ? -13.125 -19.141 -10.312 1 95.12 72 LEU A C 1
ATOM 586 O O . LEU A 1 72 ? -12.289 -20.047 -10.289 1 95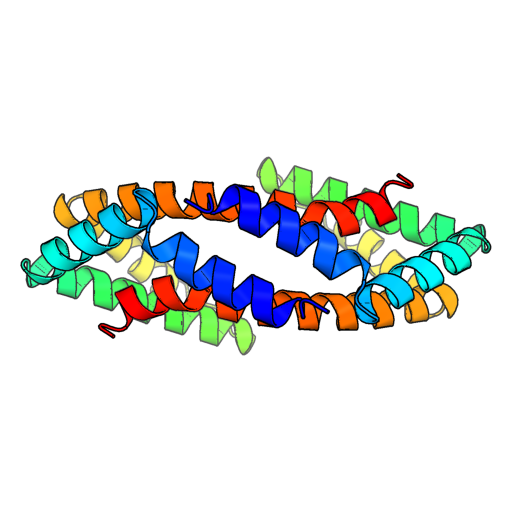.12 72 LEU A O 1
ATOM 590 N N . GLY A 1 73 ? -13.297 -18.312 -9.32 1 94.69 73 GLY A N 1
ATOM 591 C CA . GLY A 1 73 ? -12.555 -18.438 -8.078 1 94.69 73 GLY A CA 1
ATOM 592 C C . GLY A 1 73 ? -12.758 -19.766 -7.395 1 94.69 73 GLY A C 1
ATOM 593 O O . GLY A 1 73 ? -11.805 -20.375 -6.91 1 94.69 73 GLY A O 1
ATOM 594 N N . ASP A 1 74 ? -14.016 -20.25 -7.395 1 95.12 74 ASP A N 1
ATOM 595 C CA . ASP A 1 74 ? -14.344 -21.531 -6.797 1 95.12 74 ASP A CA 1
ATOM 596 C C . ASP A 1 74 ? -13.633 -22.672 -7.527 1 95.12 74 ASP A C 1
ATOM 598 O O . ASP A 1 74 ? -13.125 -23.609 -6.898 1 95.12 74 ASP A O 1
ATOM 602 N N . LYS A 1 75 ? -13.578 -22.641 -8.789 1 93.31 75 LYS A N 1
ATOM 603 C CA . LYS A 1 75 ? -12.891 -23.641 -9.602 1 93.31 75 LYS A CA 1
ATOM 604 C C . LYS A 1 75 ? -11.398 -23.672 -9.289 1 93.31 75 LYS A C 1
ATOM 606 O O . LYS A 1 75 ? -10.797 -24.75 -9.203 1 93.31 75 LYS A O 1
ATOM 611 N N . MET A 1 76 ? -10.805 -22.516 -9.07 1 95 76 MET A N 1
ATOM 612 C CA . MET A 1 76 ? -9.367 -22.406 -8.836 1 95 76 MET A CA 1
ATOM 613 C C . MET A 1 76 ? -8.984 -22.953 -7.473 1 95 76 MET A C 1
ATOM 615 O O . MET A 1 76 ? -7.867 -23.438 -7.277 1 95 76 MET A O 1
ATOM 619 N N . ARG A 1 77 ? -9.93 -22.875 -6.551 1 93 77 ARG A N 1
ATOM 620 C CA . ARG A 1 77 ? -9.68 -23.359 -5.199 1 93 77 ARG A CA 1
ATOM 621 C C . ARG A 1 77 ? -9.414 -24.859 -5.195 1 93 77 ARG A C 1
ATOM 623 O O . ARG A 1 77 ? -8.742 -25.375 -4.305 1 93 77 ARG A O 1
ATOM 630 N N . GLY A 1 78 ? -9.914 -25.578 -6.184 1 92 78 GLY A N 1
ATOM 631 C CA . GLY A 1 78 ? -9.766 -27.016 -6.25 1 92 78 GLY A CA 1
ATOM 632 C C . GLY A 1 78 ? -8.531 -27.453 -7.016 1 92 78 GLY A C 1
ATOM 633 O O . GLY A 1 78 ? -8.266 -28.656 -7.145 1 92 78 GLY A O 1
ATOM 634 N N . ILE A 1 79 ? -7.715 -26.562 -7.418 1 95.19 79 ILE A N 1
ATOM 635 C CA . ILE A 1 79 ? -6.551 -26.859 -8.25 1 95.19 79 ILE A CA 1
ATOM 636 C C . ILE A 1 79 ? -5.273 -26.688 -7.43 1 95.19 79 ILE A C 1
ATOM 638 O O . ILE A 1 79 ? -4.914 -25.562 -7.062 1 95.19 79 ILE A O 1
ATOM 642 N N . GLN A 1 80 ? -4.527 -27.734 -7.246 1 93.94 80 GLN A N 1
ATOM 643 C CA . GLN A 1 80 ? -3.416 -27.766 -6.301 1 93.94 80 GLN A CA 1
ATOM 644 C C . GLN A 1 80 ? -2.312 -26.797 -6.715 1 93.94 80 GLN A C 1
ATOM 646 O O . GLN A 1 80 ? -1.789 -26.047 -5.887 1 93.94 80 GLN A O 1
ATOM 651 N N . PRO A 1 81 ? -1.977 -26.703 -8.055 1 95.56 81 PRO A N 1
ATOM 652 C CA . PRO A 1 81 ? -0.931 -25.75 -8.453 1 95.56 81 PRO A CA 1
ATOM 653 C C . PRO A 1 81 ? -1.307 -24.297 -8.164 1 95.56 81 PRO A C 1
ATOM 655 O O . PRO A 1 81 ? -0.445 -23.5 -7.793 1 95.56 81 PRO A O 1
ATOM 658 N N . ILE A 1 82 ? -2.537 -23.969 -8.273 1 97.06 82 ILE A N 1
ATOM 659 C CA . ILE A 1 82 ? -3 -22.609 -8.016 1 97.06 82 ILE A CA 1
ATOM 660 C C . ILE A 1 82 ? -3.006 -22.344 -6.512 1 97.06 82 ILE A C 1
ATOM 662 O O . ILE A 1 82 ? -2.582 -21.281 -6.062 1 97.06 82 ILE A O 1
ATOM 666 N N . GLN A 1 83 ? -3.426 -23.312 -5.723 1 96 83 GLN A N 1
ATOM 667 C CA . GLN A 1 83 ? -3.406 -23.172 -4.27 1 96 83 GLN A CA 1
ATOM 668 C C . GLN A 1 83 ? -1.986 -22.953 -3.758 1 96 83 GLN A C 1
ATOM 670 O O . GLN A 1 83 ? -1.77 -22.156 -2.844 1 96 83 GLN A O 1
ATOM 675 N N . ASN A 1 84 ? -1.084 -23.734 -4.383 1 97 84 ASN A N 1
ATOM 676 C CA . ASN A 1 84 ? 0.315 -23.562 -4.004 1 97 84 ASN A CA 1
ATOM 677 C C . ASN A 1 84 ? 0.824 -22.172 -4.305 1 97 84 ASN A C 1
ATOM 679 O O . ASN A 1 84 ? 1.479 -21.547 -3.469 1 97 84 ASN A O 1
ATOM 683 N N . LEU A 1 85 ? 0.516 -21.656 -5.492 1 97.62 85 LEU A N 1
ATOM 684 C CA . LEU A 1 85 ? 0.91 -20.312 -5.871 1 97.62 85 LEU A CA 1
ATOM 685 C C . LEU A 1 85 ? 0.333 -19.281 -4.902 1 97.62 85 LEU A C 1
ATOM 687 O O . LEU A 1 85 ? 1.053 -18.406 -4.426 1 97.62 85 LEU A O 1
ATOM 691 N N . MET A 1 86 ? -0.979 -19.359 -4.539 1 96.25 86 MET A N 1
ATOM 692 C CA . MET A 1 86 ? -1.65 -18.438 -3.641 1 96.25 86 MET A CA 1
ATOM 693 C C . MET A 1 86 ? -0.992 -18.438 -2.264 1 96.25 86 MET A C 1
ATOM 695 O O . MET A 1 86 ? -0.833 -17.375 -1.647 1 96.25 86 MET A O 1
ATOM 699 N N . ALA A 1 87 ? -0.59 -19.578 -1.837 1 97.5 87 ALA A N 1
ATOM 700 C CA . ALA A 1 87 ? 0.076 -19.688 -0.542 1 97.5 87 ALA A CA 1
ATOM 701 C C . ALA A 1 87 ? 1.413 -18.953 -0.547 1 97.5 87 ALA A C 1
ATOM 703 O O . ALA A 1 87 ? 1.746 -18.25 0.412 1 97.5 87 ALA A O 1
ATOM 704 N N . LYS A 1 88 ? 2.191 -19.141 -1.629 1 98.44 88 LYS A N 1
ATOM 705 C CA . LYS A 1 88 ? 3.469 -18.438 -1.739 1 98.44 88 LYS A CA 1
ATOM 706 C C . LYS A 1 88 ? 3.264 -16.938 -1.866 1 98.44 88 LYS A C 1
ATOM 708 O O . LYS A 1 88 ? 4.02 -16.141 -1.29 1 98.44 88 LYS A O 1
ATOM 713 N N . GLU A 1 89 ? 2.168 -16.562 -2.627 1 97.38 89 GLU A N 1
ATOM 714 C CA . GLU A 1 89 ? 1.829 -15.148 -2.756 1 97.38 89 GLU A CA 1
ATOM 715 C C . GLU A 1 89 ? 1.466 -14.539 -1.402 1 97.38 89 GLU A C 1
ATOM 717 O O . GLU A 1 89 ? 1.832 -13.398 -1.107 1 97.38 89 GLU A O 1
ATOM 722 N N . GLN A 1 90 ? 0.762 -15.258 -0.641 1 97.5 90 GLN A N 1
ATOM 723 C CA . GLN A 1 90 ? 0.397 -14.812 0.7 1 97.5 90 GLN A CA 1
ATOM 724 C C . GLN A 1 90 ? 1.637 -14.586 1.561 1 97.5 90 GLN A C 1
ATOM 726 O O . GLN A 1 90 ? 1.725 -13.586 2.279 1 97.5 90 GLN A O 1
ATOM 731 N N . GLY A 1 91 ? 2.584 -15.516 1.481 1 98 91 GLY A N 1
ATOM 732 C CA . GLY A 1 91 ? 3.836 -15.359 2.203 1 98 91 GLY A CA 1
ATOM 733 C C . GLY A 1 91 ? 4.613 -14.117 1.787 1 98 91 GLY A C 1
ATOM 734 O O . GLY A 1 91 ? 5.113 -13.383 2.637 1 98 91 GLY A O 1
ATOM 735 N N . LEU A 1 92 ? 4.656 -13.922 0.504 1 98.44 92 LEU A N 1
ATOM 736 C CA . LEU A 1 92 ? 5.332 -12.734 0.002 1 98.44 92 LEU A CA 1
ATOM 737 C C . LEU A 1 92 ? 4.59 -11.469 0.426 1 98.44 92 LEU A C 1
ATOM 739 O O . LEU A 1 92 ? 5.215 -10.484 0.836 1 98.44 92 LEU A O 1
ATOM 743 N N . SER A 1 93 ? 3.262 -11.531 0.302 1 97.56 93 SER A N 1
ATOM 744 C CA . SER A 1 93 ? 2.439 -10.391 0.694 1 97.56 93 SER A CA 1
ATOM 745 C C . SER A 1 93 ? 2.67 -10.023 2.156 1 97.56 93 SER A C 1
ATOM 747 O O . SER A 1 93 ? 2.758 -8.844 2.494 1 97.56 93 SER A O 1
ATOM 749 N N . GLN A 1 94 ? 2.805 -10.961 3.029 1 98.06 94 GLN A N 1
ATOM 750 C CA . GLN A 1 94 ? 3.062 -10.727 4.445 1 98.06 94 GLN A CA 1
ATOM 751 C C . GLN A 1 94 ? 4.41 -10.039 4.652 1 98.06 94 GLN A C 1
ATOM 753 O O . GLN A 1 94 ? 4.52 -9.094 5.438 1 98.06 94 GLN A O 1
ATOM 758 N N . MET A 1 95 ? 5.344 -10.516 3.93 1 98 95 MET A N 1
ATOM 759 C CA . MET A 1 95 ? 6.656 -9.891 4.012 1 98 95 MET A CA 1
ATOM 760 C C . MET A 1 95 ? 6.598 -8.445 3.525 1 98 95 MET A C 1
ATOM 762 O O . MET A 1 95 ? 7.148 -7.547 4.168 1 98 95 MET A O 1
ATOM 766 N N . MET A 1 96 ? 5.891 -8.203 2.43 1 97.88 96 MET A N 1
ATOM 767 C CA . MET A 1 96 ? 5.762 -6.855 1.875 1 97.88 96 MET A CA 1
ATOM 768 C C . MET A 1 96 ? 5.035 -5.934 2.848 1 97.88 96 MET A C 1
ATOM 770 O O . MET A 1 96 ? 5.367 -4.75 2.957 1 97.88 96 MET A O 1
ATOM 774 N N . ASP A 1 97 ? 4.062 -6.449 3.488 1 97.56 97 ASP A N 1
ATOM 775 C CA . ASP A 1 97 ? 3.334 -5.684 4.496 1 97.56 97 ASP A CA 1
ATOM 776 C C . ASP A 1 97 ? 4.262 -5.242 5.625 1 97.56 97 ASP A C 1
ATOM 778 O O . ASP A 1 97 ? 4.203 -4.094 6.07 1 97.56 97 ASP A O 1
ATOM 782 N N . GLU A 1 98 ? 5.105 -6.109 6.09 1 97.75 98 GLU A N 1
ATOM 783 C CA . GLU A 1 98 ? 6.066 -5.793 7.141 1 97.75 98 GLU A CA 1
ATOM 784 C C . GLU A 1 98 ? 7.059 -4.727 6.684 1 97.75 98 GLU A C 1
ATOM 786 O O . GLU A 1 98 ? 7.371 -3.799 7.43 1 97.75 98 GLU A O 1
ATOM 791 N N . LEU A 1 99 ? 7.477 -4.922 5.473 1 98.12 99 LEU A N 1
ATOM 792 C CA . LEU A 1 99 ? 8.398 -3.936 4.918 1 98.12 99 LEU A CA 1
ATOM 793 C C . LEU A 1 99 ? 7.734 -2.566 4.82 1 98.12 99 LEU A C 1
ATOM 795 O O . LEU A 1 99 ? 8.352 -1.55 5.152 1 98.12 99 LEU A O 1
ATOM 799 N N . ASN A 1 100 ? 6.496 -2.584 4.383 1 97.31 100 ASN A N 1
ATOM 800 C CA . ASN A 1 100 ? 5.734 -1.343 4.273 1 97.31 100 ASN A CA 1
ATOM 801 C C . ASN A 1 100 ? 5.547 -0.681 5.637 1 97.31 100 ASN A C 1
ATOM 803 O O . ASN A 1 100 ? 5.578 0.546 5.742 1 97.31 100 ASN A O 1
ATOM 807 N N . LYS A 1 101 ? 5.367 -1.428 6.676 1 97.81 101 LYS A N 1
ATOM 808 C CA . LYS A 1 101 ? 5.234 -0.907 8.031 1 97.81 101 LYS A CA 1
ATOM 809 C C . LYS A 1 101 ? 6.516 -0.208 8.477 1 97.81 101 LYS A C 1
ATOM 811 O O . LYS A 1 101 ? 6.469 0.878 9.062 1 97.81 101 LYS A O 1
ATOM 816 N N . ILE A 1 102 ? 7.582 -0.835 8.188 1 98 102 ILE A N 1
ATOM 817 C CA . ILE A 1 102 ? 8.875 -0.266 8.547 1 98 102 ILE A CA 1
ATOM 818 C C . ILE A 1 102 ? 9.086 1.051 7.797 1 98 102 ILE A C 1
ATOM 820 O O . ILE A 1 102 ? 9.414 2.072 8.406 1 98 102 ILE A O 1
ATOM 824 N N . ILE A 1 103 ? 8.781 1.02 6.508 1 97.94 103 ILE A N 1
ATOM 825 C CA . ILE A 1 103 ? 9.039 2.137 5.609 1 97.94 103 ILE A CA 1
ATOM 826 C C . ILE A 1 103 ? 8.109 3.301 5.945 1 97.94 103 ILE A C 1
ATOM 828 O O . ILE A 1 103 ? 8.508 4.465 5.855 1 97.94 103 ILE A O 1
ATOM 832 N N . SER A 1 104 ? 6.922 2.998 6.434 1 97.44 104 SER A N 1
ATOM 833 C CA . SER A 1 104 ? 5.918 4.031 6.668 1 97.44 104 SER A CA 1
ATOM 834 C C . SER A 1 104 ? 6.02 4.586 8.086 1 97.44 104 SER A C 1
ATOM 836 O O . SER A 1 104 ? 5.391 5.594 8.414 1 97.44 104 SER A O 1
ATOM 838 N N . GLN A 1 105 ? 6.828 3.998 8.953 1 97.44 105 GLN A N 1
ATOM 839 C CA . GLN A 1 105 ? 6.871 4.309 10.383 1 97.44 105 GLN A CA 1
ATOM 840 C C . GLN A 1 105 ? 7.195 5.781 10.609 1 97.44 105 GLN A C 1
ATOM 842 O O . GLN A 1 105 ? 6.605 6.426 11.484 1 97.44 105 GLN A O 1
ATOM 847 N N . PRO A 1 106 ? 8.141 6.367 9.82 1 97.5 106 PRO A N 1
ATOM 848 C CA . PRO A 1 106 ? 8.414 7.789 10.039 1 97.5 106 PRO A CA 1
ATOM 849 C C . PRO A 1 106 ? 7.188 8.672 9.812 1 97.5 106 PRO A C 1
ATOM 851 O O . PRO A 1 106 ? 7.016 9.68 10.5 1 97.5 106 PRO A O 1
ATOM 854 N N . ILE A 1 107 ? 6.363 8.32 8.891 1 97.44 107 ILE A N 1
ATOM 855 C CA . ILE A 1 107 ? 5.164 9.094 8.578 1 97.44 107 ILE A CA 1
ATOM 856 C C . ILE A 1 107 ? 4.133 8.922 9.688 1 97.44 107 ILE A C 1
ATOM 858 O O . ILE A 1 107 ? 3.514 9.898 10.125 1 97.44 107 ILE A O 1
ATOM 862 N N . ILE A 1 108 ? 4.027 7.707 10.156 1 95.75 108 ILE A N 1
ATOM 863 C CA . ILE A 1 108 ? 3.125 7.402 11.266 1 95.75 108 ILE A CA 1
ATOM 864 C C . ILE A 1 108 ? 3.541 8.195 12.5 1 95.75 108 ILE A C 1
ATOM 866 O O . ILE A 1 108 ? 2.691 8.742 13.211 1 95.75 108 ILE A O 1
ATOM 870 N N . ASP A 1 109 ? 4.812 8.273 12.68 1 96.25 109 ASP A N 1
ATOM 871 C CA . ASP A 1 109 ? 5.352 8.992 13.836 1 96.25 109 ASP A CA 1
ATOM 872 C C . ASP A 1 109 ? 4.977 10.469 13.789 1 96.25 109 ASP A C 1
ATOM 874 O O . ASP A 1 109 ? 4.746 11.086 14.836 1 96.25 109 ASP A O 1
ATOM 878 N N . VAL A 1 110 ? 4.887 11.031 12.641 1 95.56 110 VAL A N 1
ATOM 879 C CA . VAL A 1 110 ? 4.508 12.438 12.5 1 95.56 110 VAL A CA 1
ATOM 880 C C . VAL A 1 110 ? 3.096 12.641 13.039 1 95.56 110 VAL A C 1
ATOM 882 O O . VAL A 1 110 ? 2.857 13.555 13.844 1 95.56 110 VAL A O 1
ATOM 885 N N . TYR A 1 111 ? 2.164 11.758 12.711 1 92.75 111 TYR A N 1
ATOM 886 C CA . TYR A 1 111 ? 0.757 11.93 13.055 1 92.75 111 TYR A CA 1
ATOM 887 C C . TYR A 1 111 ? 0.496 11.516 14.5 1 92.75 111 TYR A C 1
ATOM 889 O O . TYR A 1 111 ? -0.5 11.93 15.094 1 92.75 111 TYR A O 1
ATOM 897 N N . GLN A 1 112 ? 1.391 10.742 15.008 1 89.44 112 GLN A N 1
ATOM 898 C CA . GLN A 1 112 ? 1.246 10.297 16.391 1 89.44 112 GLN A CA 1
ATOM 899 C C . GLN A 1 112 ? 1.969 11.234 17.344 1 89.44 112 GLN A C 1
ATOM 901 O O . GLN A 1 112 ? 1.84 11.109 18.562 1 89.44 112 GLN A O 1
ATOM 906 N N . GLY A 1 113 ? 2.562 12.281 16.859 1 77.44 113 GLY A N 1
ATOM 907 C CA . GLY A 1 113 ? 3.279 13.227 17.703 1 77.44 113 GLY A CA 1
ATOM 908 C C . GLY A 1 113 ? 4.535 12.633 18.312 1 77.44 113 GLY A C 1
ATOM 909 O O . GLY A 1 113 ? 4.93 13.016 19.422 1 77.44 113 GLY A O 1
ATOM 910 N N . LYS A 1 114 ? 5.07 11.594 17.672 1 70.44 114 LYS A N 1
ATOM 911 C CA . LYS A 1 114 ? 6.336 11.031 18.141 1 70.44 114 LYS A CA 1
ATOM 912 C C . LYS A 1 114 ? 7.52 11.68 17.422 1 70.44 114 LYS A C 1
ATOM 914 O O . LYS A 1 114 ? 7.379 12.172 16.297 1 70.44 114 LYS A O 1
ATOM 919 N N . MET B 1 1 ? 25.016 -9.984 4.129 1 45.34 1 MET B N 1
ATOM 920 C CA . MET B 1 1 ? 24.016 -10.086 3.066 1 45.34 1 MET B CA 1
ATOM 921 C C . MET B 1 1 ? 22.844 -9.148 3.332 1 45.34 1 MET B C 1
ATOM 923 O O . MET B 1 1 ? 22.391 -9.023 4.473 1 45.34 1 MET B O 1
ATOM 927 N N . ALA B 1 2 ? 22.688 -8.094 2.719 1 57.44 2 ALA B N 1
ATOM 928 C CA . ALA B 1 2 ? 21.734 -7.051 3.094 1 57.44 2 ALA B CA 1
ATOM 929 C C . ALA B 1 2 ? 20.312 -7.613 3.189 1 57.44 2 ALA B C 1
ATOM 931 O O . ALA B 1 2 ? 19.781 -8.156 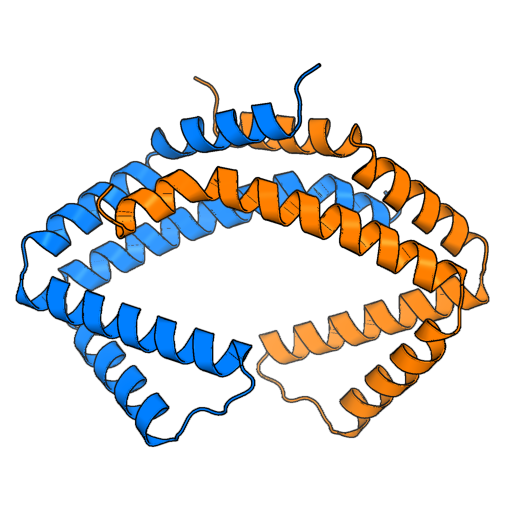2.215 1 57.44 2 ALA B O 1
ATOM 932 N N . ASN B 1 3 ? 19.938 -7.801 4.352 1 89.38 3 ASN B N 1
ATOM 933 C CA . ASN B 1 3 ? 18.594 -8.234 4.711 1 89.38 3 ASN B CA 1
ATOM 934 C C . ASN B 1 3 ? 17.547 -7.188 4.328 1 89.38 3 ASN B C 1
ATOM 936 O O . ASN B 1 3 ? 17.781 -5.984 4.461 1 89.38 3 ASN B O 1
ATOM 940 N N . VAL B 1 4 ? 16.609 -7.672 3.416 1 96.5 4 VAL B N 1
ATOM 941 C CA . VAL B 1 4 ? 15.531 -6.812 2.928 1 96.5 4 VAL B CA 1
ATOM 942 C C . VAL B 1 4 ? 15 -5.945 4.07 1 96.5 4 VAL B C 1
ATOM 944 O O . VAL B 1 4 ? 14.609 -4.797 3.854 1 96.5 4 VAL B O 1
ATOM 947 N N . TYR B 1 5 ? 15.18 -6.348 5.254 1 97.44 5 TYR B N 1
ATOM 948 C CA . TYR B 1 5 ? 14.727 -5.586 6.414 1 97.44 5 TYR B CA 1
ATOM 949 C C . TYR B 1 5 ? 15.695 -4.453 6.738 1 97.44 5 TYR B C 1
ATOM 951 O O . TYR B 1 5 ? 15.281 -3.371 7.152 1 97.44 5 TYR B O 1
ATOM 959 N N . ASP B 1 6 ? 16.969 -4.727 6.512 1 97.38 6 ASP B N 1
ATOM 960 C CA . ASP B 1 6 ? 17.953 -3.664 6.668 1 97.38 6 ASP B CA 1
ATOM 961 C C . ASP B 1 6 ? 17.734 -2.555 5.641 1 97.38 6 ASP B C 1
ATOM 963 O O . ASP B 1 6 ? 17.812 -1.37 5.977 1 97.38 6 ASP B O 1
ATOM 967 N N . THR B 1 7 ? 17.5 -2.939 4.445 1 97.69 7 THR B N 1
ATOM 968 C CA . THR B 1 7 ? 17.234 -1.965 3.395 1 97.69 7 THR B CA 1
ATOM 969 C C . THR B 1 7 ? 15.953 -1.189 3.68 1 97.69 7 THR B C 1
ATOM 971 O O . THR B 1 7 ? 15.867 0.008 3.398 1 97.69 7 THR B O 1
ATOM 974 N N . ALA B 1 8 ? 14.945 -1.852 4.27 1 98.19 8 ALA B N 1
ATOM 975 C CA . ALA B 1 8 ? 13.711 -1.177 4.664 1 98.19 8 ALA B CA 1
ATOM 976 C C . ALA B 1 8 ? 13.984 -0.109 5.719 1 98.19 8 ALA B C 1
ATOM 978 O O . ALA B 1 8 ? 13.43 0.992 5.652 1 98.19 8 ALA B O 1
ATOM 979 N N . ASN B 1 9 ? 14.805 -0.425 6.664 1 97.81 9 ASN B N 1
ATOM 980 C CA . ASN B 1 9 ? 15.18 0.548 7.684 1 97.81 9 ASN B CA 1
ATOM 981 C C . ASN B 1 9 ? 15.914 1.739 7.082 1 97.81 9 ASN B C 1
ATOM 983 O O . ASN B 1 9 ? 15.688 2.885 7.473 1 97.81 9 ASN B O 1
ATOM 987 N N . GLN B 1 10 ? 16.781 1.384 6.18 1 97.25 10 GLN B N 1
ATOM 988 C CA . GLN B 1 10 ? 17.484 2.459 5.488 1 97.25 10 GLN B CA 1
ATOM 989 C C . GLN B 1 10 ? 16.516 3.338 4.711 1 97.25 10 GLN B C 1
ATOM 991 O O . GLN B 1 10 ? 16.656 4.562 4.672 1 97.25 10 GLN B O 1
ATOM 996 N N . MET B 1 11 ? 15.539 2.715 4.039 1 97.69 11 MET B N 1
ATOM 997 C CA . MET B 1 11 ? 14.508 3.455 3.32 1 97.69 11 MET B CA 1
ATOM 998 C C . MET B 1 11 ? 13.766 4.402 4.258 1 97.69 11 MET B C 1
ATOM 1000 O O . MET B 1 11 ? 13.555 5.57 3.926 1 97.69 11 MET B O 1
ATOM 1004 N N . ALA B 1 12 ? 13.406 3.875 5.438 1 98.12 12 ALA B N 1
ATOM 1005 C CA . ALA B 1 12 ? 12.734 4.695 6.441 1 98.12 12 ALA B CA 1
ATOM 1006 C C . ALA B 1 12 ? 13.586 5.91 6.812 1 98.12 12 ALA B C 1
ATOM 1008 O O . ALA B 1 12 ? 13.07 7.023 6.918 1 98.12 12 ALA B O 1
ATOM 1009 N N . ALA B 1 13 ? 14.859 5.723 6.969 1 97.56 13 ALA B N 1
ATOM 1010 C CA . ALA B 1 13 ? 15.781 6.801 7.312 1 97.56 13 ALA B CA 1
ATOM 1011 C C . ALA B 1 13 ? 15.891 7.812 6.172 1 97.56 13 ALA B C 1
ATOM 1013 O O . ALA B 1 13 ? 15.883 9.023 6.406 1 97.56 13 ALA B O 1
ATOM 1014 N N . ASP B 1 14 ? 15.938 7.289 4.969 1 98.12 14 ASP B N 1
ATOM 1015 C CA . ASP B 1 14 ? 16.078 8.148 3.797 1 98.12 14 ASP B CA 1
ATOM 1016 C C . ASP B 1 14 ? 14.812 8.984 3.578 1 98.12 14 ASP B C 1
ATOM 1018 O O . ASP B 1 14 ? 14.891 10.141 3.16 1 98.12 14 ASP B O 1
ATOM 1022 N N . ILE B 1 15 ? 13.648 8.445 3.836 1 98.06 15 ILE B N 1
ATOM 1023 C CA . ILE B 1 15 ? 12.375 9.148 3.67 1 98.06 15 ILE B CA 1
ATOM 1024 C C . ILE B 1 15 ? 12.352 10.391 4.551 1 98.06 15 ILE B C 1
ATOM 1026 O O . ILE B 1 15 ? 11.906 11.461 4.117 1 98.06 15 ILE B O 1
ATOM 1030 N N . LYS B 1 16 ? 12.945 10.375 5.73 1 97.44 16 LYS B N 1
ATOM 1031 C CA . LYS B 1 16 ? 12.953 11.492 6.668 1 97.44 16 LYS B CA 1
ATOM 1032 C C . LYS B 1 16 ? 13.766 12.664 6.117 1 97.44 16 LYS B C 1
ATOM 1034 O O . LYS B 1 16 ? 13.586 13.805 6.543 1 97.44 16 LYS B O 1
ATOM 1039 N N . THR B 1 17 ? 14.648 12.344 5.195 1 97.06 17 THR B N 1
ATOM 1040 C CA . THR B 1 17 ? 15.555 13.367 4.695 1 97.06 17 THR B CA 1
ATOM 1041 C C . THR B 1 17 ? 14.992 14.016 3.43 1 97.06 17 THR B C 1
ATOM 1043 O O . THR B 1 17 ? 15.578 14.961 2.898 1 97.06 17 THR B O 1
ATOM 1046 N N . THR B 1 18 ? 13.852 13.492 2.93 1 97.69 18 THR B N 1
ATOM 1047 C CA . THR B 1 18 ? 13.281 14.023 1.698 1 97.69 18 THR B CA 1
ATOM 1048 C C . THR B 1 18 ? 12.578 15.352 1.958 1 97.69 18 THR B C 1
ATOM 1050 O O . THR B 1 18 ? 12.117 15.609 3.072 1 97.69 18 THR B O 1
ATOM 1053 N N . GLN B 1 19 ? 12.547 16.141 0.914 1 97.38 19 GLN B N 1
ATOM 1054 C CA . GLN B 1 19 ? 11.805 17.406 1.016 1 97.38 19 GLN B CA 1
ATOM 1055 C C . GLN B 1 19 ? 10.328 17.141 1.292 1 97.38 19 GLN B C 1
ATOM 1057 O O . GLN B 1 19 ? 9.695 17.859 2.068 1 97.38 19 GLN B O 1
ATOM 1062 N N . GLU B 1 20 ? 9.758 16.109 0.63 1 98.06 20 GLU B N 1
ATOM 1063 C CA . GLU B 1 20 ? 8.359 15.742 0.82 1 98.06 20 GLU B CA 1
ATOM 1064 C C . GLU B 1 20 ? 8.047 15.484 2.291 1 98.06 20 GLU B C 1
ATOM 1066 O O . GLU B 1 20 ? 7.039 15.961 2.814 1 98.06 20 GLU B O 1
ATOM 1071 N N . PHE B 1 21 ? 8.891 14.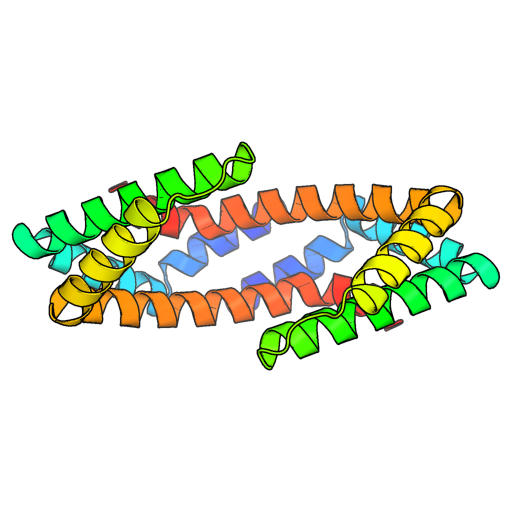781 2.949 1 98.31 21 PHE B N 1
ATOM 1072 C CA . PHE B 1 21 ? 8.688 14.461 4.355 1 98.31 21 PHE B CA 1
ATOM 1073 C C . PHE B 1 21 ? 8.812 15.703 5.223 1 98.31 21 PHE B C 1
ATOM 1075 O O . PHE B 1 21 ? 7.992 15.938 6.109 1 98.31 21 PHE B O 1
ATOM 1082 N N . GLN B 1 22 ? 9.805 16.5 4.992 1 98.06 22 GLN B N 1
ATOM 1083 C CA . GLN B 1 22 ? 10.047 17.703 5.781 1 98.06 22 GLN B CA 1
ATOM 1084 C C . GLN B 1 22 ? 8.898 18.703 5.625 1 98.06 22 GLN B C 1
ATOM 1086 O O . GLN B 1 22 ? 8.484 19.328 6.598 1 98.06 22 GLN B O 1
ATOM 1091 N N . ASP B 1 23 ? 8.391 18.781 4.402 1 98.31 23 ASP B N 1
ATOM 1092 C CA . ASP B 1 23 ? 7.254 19.672 4.148 1 98.31 23 ASP B CA 1
ATOM 1093 C C . ASP B 1 23 ? 6.016 19.203 4.902 1 98.31 23 ASP B C 1
ATOM 1095 O O . ASP B 1 23 ? 5.266 20.016 5.445 1 98.31 23 ASP B O 1
ATOM 1099 N N . LEU B 1 24 ? 5.793 17.906 4.887 1 98.38 24 LEU B N 1
ATOM 1100 C CA . LEU B 1 24 ? 4.672 17.344 5.633 1 98.38 24 LEU B CA 1
ATOM 1101 C C . LEU B 1 24 ? 4.789 17.672 7.117 1 98.38 24 LEU B C 1
ATOM 1103 O O . LEU B 1 24 ? 3.824 18.125 7.738 1 98.38 24 LEU B O 1
ATOM 1107 N N . LYS B 1 25 ? 5.938 17.422 7.652 1 97.38 25 LYS B N 1
ATOM 1108 C CA . LYS B 1 25 ? 6.172 17.672 9.07 1 97.38 25 LYS B CA 1
ATOM 1109 C C . LYS B 1 25 ? 5.918 19.141 9.422 1 97.38 25 LYS B C 1
ATOM 1111 O O . LYS B 1 25 ? 5.25 19.438 10.414 1 97.38 25 LYS B O 1
ATOM 1116 N N . LYS B 1 26 ? 6.449 20.016 8.633 1 97.62 26 LYS B N 1
ATOM 1117 C CA . LYS B 1 26 ? 6.277 21.453 8.852 1 97.62 26 LYS B CA 1
ATOM 1118 C C . LYS B 1 26 ? 4.805 21.844 8.797 1 97.62 26 LYS B C 1
ATOM 1120 O O . LYS B 1 26 ? 4.32 22.594 9.656 1 97.62 26 LYS B O 1
ATOM 1125 N N . ALA B 1 27 ? 4.121 21.344 7.762 1 97.81 27 ALA B N 1
ATOM 1126 C CA . ALA B 1 27 ? 2.699 21.641 7.613 1 97.81 27 ALA B CA 1
ATOM 1127 C C . ALA B 1 27 ? 1.905 21.125 8.812 1 97.81 27 ALA B C 1
ATOM 1129 O O . ALA B 1 27 ? 0.991 21.797 9.297 1 97.81 27 ALA B O 1
ATOM 1130 N N . PHE B 1 28 ? 2.271 20 9.281 1 97.69 28 PHE B N 1
ATOM 1131 C CA . PHE B 1 28 ? 1.578 19.406 10.422 1 97.69 28 PHE B CA 1
ATOM 1132 C C . PHE B 1 28 ? 1.841 20.219 11.688 1 97.69 28 PHE B C 1
ATOM 1134 O O . PHE B 1 28 ? 0.926 20.469 12.477 1 97.69 28 PHE B O 1
ATOM 1141 N N . ASP B 1 29 ? 3.02 20.609 11.875 1 96.12 29 ASP B N 1
ATOM 1142 C CA . ASP B 1 29 ? 3.373 21.438 13.023 1 96.12 29 ASP B CA 1
ATOM 1143 C C . ASP B 1 29 ? 2.607 22.766 13.008 1 96.12 29 ASP B C 1
ATOM 1145 O O . ASP B 1 29 ? 2.135 23.234 14.047 1 96.12 29 ASP B O 1
ATOM 1149 N N . LEU B 1 30 ? 2.486 23.312 11.852 1 96.06 30 LEU B N 1
ATOM 1150 C CA . LEU B 1 30 ? 1.749 24.562 11.703 1 96.06 30 LEU B CA 1
ATOM 1151 C C . LEU B 1 30 ? 0.27 24.359 12.016 1 96.06 30 LEU B C 1
ATOM 1153 O O . LEU B 1 30 ? -0.36 25.203 12.648 1 96.06 30 LEU B O 1
ATOM 1157 N N . LEU B 1 31 ? -0.242 23.25 11.562 1 96.69 31 LEU B N 1
ATOM 1158 C CA . LEU B 1 31 ? -1.64 22.938 11.836 1 96.69 31 LEU B CA 1
ATOM 1159 C C . LEU B 1 31 ? -1.892 22.844 13.336 1 96.69 31 LEU B C 1
ATOM 1161 O O . LEU B 1 31 ? -2.922 23.312 13.828 1 96.69 31 LEU B O 1
ATOM 1165 N N . LYS B 1 32 ? -0.945 22.281 14.055 1 95.62 32 LYS B N 1
ATOM 1166 C CA . LYS B 1 32 ? -1.084 22.078 15.492 1 95.62 32 LYS B CA 1
ATOM 1167 C C . LYS B 1 32 ? -1.19 23.406 16.219 1 95.62 32 LYS B C 1
ATOM 1169 O O . LYS B 1 32 ? -1.71 23.469 17.344 1 95.62 32 LYS B O 1
ATOM 1174 N N . LEU B 1 33 ? -0.709 24.453 15.602 1 95.12 33 LEU B N 1
ATOM 1175 C CA . LEU B 1 33 ? -0.737 25.781 16.219 1 95.12 33 LEU B CA 1
ATOM 1176 C C . LEU B 1 33 ? -2.127 26.391 16.109 1 95.12 33 LEU B C 1
ATOM 1178 O O . LEU B 1 33 ? -2.439 27.359 16.812 1 95.12 33 LEU B O 1
ATOM 1182 N N . ASP B 1 34 ? -2.959 25.906 15.188 1 95.75 34 ASP B N 1
ATOM 1183 C CA . ASP B 1 34 ? -4.352 26.328 15.047 1 95.75 34 ASP B CA 1
ATOM 1184 C C . ASP B 1 34 ? -5.289 25.359 15.766 1 95.75 34 ASP B C 1
ATOM 1186 O O . ASP B 1 34 ? -5.707 24.344 15.188 1 95.75 34 ASP B O 1
ATOM 1190 N N . THR B 1 35 ? -5.699 25.672 16.906 1 95.38 35 THR B N 1
ATOM 1191 C CA . THR B 1 35 ? -6.438 24.781 17.797 1 95.38 35 THR B CA 1
ATOM 1192 C C . THR B 1 35 ? -7.738 24.328 17.141 1 95.38 35 THR B C 1
ATOM 1194 O O . THR B 1 35 ? -8.117 23.156 17.234 1 95.38 35 THR B O 1
ATOM 1197 N N . VAL B 1 36 ? -8.344 25.281 16.469 1 94.94 36 VAL B N 1
ATOM 1198 C CA . VAL B 1 36 ? -9.625 24.969 15.852 1 94.94 36 VAL B CA 1
ATOM 1199 C C . VAL B 1 36 ? -9.414 24.016 14.68 1 94.94 36 VAL B C 1
ATOM 1201 O O . VAL B 1 36 ? -10.062 22.969 14.602 1 94.94 36 VAL B O 1
ATOM 1204 N N . ALA B 1 37 ? -8.508 24.312 13.812 1 95.94 37 ALA B N 1
ATOM 1205 C CA . ALA B 1 37 ? -8.219 23.484 12.648 1 95.94 37 ALA B CA 1
ATOM 1206 C C . ALA B 1 37 ? -7.711 22.109 13.078 1 95.94 37 ALA B C 1
ATOM 1208 O O . ALA B 1 37 ? -8.133 21.078 12.531 1 95.94 37 ALA B O 1
ATOM 1209 N N . TYR B 1 38 ? -6.836 22.078 14.031 1 96.38 38 TYR B N 1
ATOM 1210 C CA . TYR B 1 38 ? -6.277 20.828 14.523 1 96.38 38 TYR B CA 1
ATOM 1211 C C . TYR B 1 38 ? -7.363 19.953 15.141 1 96.38 38 TYR B C 1
ATOM 1213 O O . TYR B 1 38 ? -7.367 18.734 14.953 1 96.38 38 TYR B O 1
ATOM 1221 N N . GLY B 1 39 ? -8.273 20.562 15.867 1 96.06 39 GLY B N 1
ATOM 1222 C CA . GLY B 1 39 ? -9.398 19.828 16.438 1 96.06 39 GLY B CA 1
ATOM 1223 C C . GLY B 1 39 ? -10.281 19.172 15.398 1 96.06 39 GLY B C 1
ATOM 1224 O O . GLY B 1 39 ? -10.688 18.016 15.555 1 96.06 39 GLY B O 1
ATOM 1225 N N . LEU B 1 40 ? -10.57 19.938 14.398 1 95.56 40 LEU B N 1
ATOM 1226 C CA . LEU B 1 40 ? -11.359 19.391 13.297 1 95.56 40 LEU B CA 1
ATOM 1227 C C . LEU B 1 40 ? -10.641 18.234 12.625 1 95.56 40 LEU B C 1
ATOM 1229 O O . LEU B 1 40 ? -11.258 17.219 12.297 1 95.56 40 LEU B O 1
ATOM 1233 N N . PHE B 1 41 ? -9.336 18.406 12.414 1 96.12 41 PHE B N 1
ATOM 1234 C CA . PHE B 1 41 ? -8.508 17.359 11.82 1 96.12 41 PHE B CA 1
ATOM 1235 C C . PHE B 1 41 ? -8.547 16.094 12.664 1 96.12 41 PHE B C 1
ATOM 1237 O O . PHE B 1 41 ? -8.75 15 12.133 1 96.12 41 PHE B O 1
ATOM 1244 N N . GLN B 1 42 ? -8.477 16.172 13.945 1 94.88 42 GLN B N 1
ATOM 1245 C CA . GLN B 1 42 ? -8.5 15.039 14.859 1 94.88 42 GLN B CA 1
ATOM 1246 C C . GLN B 1 42 ? -9.852 14.336 14.836 1 94.88 42 GLN B C 1
ATOM 1248 O O . GLN B 1 42 ? -9.922 13.102 14.867 1 94.88 42 GLN B O 1
ATOM 1253 N N . GLN B 1 43 ? -10.883 15.141 14.781 1 95.25 43 GLN B N 1
ATOM 1254 C CA . GLN B 1 43 ? -12.219 14.57 14.688 1 95.25 43 GLN B CA 1
ATOM 1255 C C . GLN B 1 43 ? -12.398 13.766 13.406 1 95.25 43 GLN B C 1
ATOM 1257 O O . GLN B 1 43 ? -12.969 12.672 13.43 1 95.25 43 GLN B O 1
ATOM 1262 N N . PHE B 1 44 ? -11.945 14.281 12.375 1 95.75 44 PHE B N 1
ATOM 1263 C CA . PHE B 1 44 ? -12.023 13.602 11.086 1 95.75 44 PHE B CA 1
ATOM 1264 C C . PHE B 1 44 ? -11.234 12.297 11.109 1 95.75 44 PHE B C 1
ATOM 1266 O O . PHE B 1 44 ? -11.727 11.25 10.68 1 95.75 44 PHE B O 1
ATOM 1273 N N . GLN B 1 45 ? -10.023 12.367 11.664 1 92.19 45 GLN B N 1
ATOM 1274 C CA . GLN B 1 45 ? -9.18 11.18 11.773 1 92.19 45 GLN B CA 1
ATOM 1275 C C . GLN B 1 45 ? -9.859 10.109 12.625 1 92.19 45 GLN B C 1
ATOM 1277 O O . GLN B 1 45 ? -9.836 8.922 12.273 1 92.19 45 GLN B O 1
ATOM 1282 N N . GLN B 1 46 ? -10.461 10.57 13.734 1 94.44 46 GLN B N 1
ATOM 1283 C CA . GLN B 1 46 ? -11.133 9.648 14.648 1 94.44 46 GLN B CA 1
ATOM 1284 C C . GLN B 1 46 ? -12.328 8.984 13.969 1 94.44 46 GLN B C 1
ATOM 1286 O O . GLN B 1 46 ? -12.516 7.77 14.078 1 94.44 46 GLN B O 1
ATOM 1291 N N . LYS B 1 47 ? -13.062 9.742 13.281 1 94.69 47 LYS B N 1
ATOM 1292 C CA . LYS B 1 47 ? -14.227 9.203 12.594 1 94.69 47 LYS B CA 1
ATOM 1293 C C . LYS B 1 47 ? -13.82 8.234 11.492 1 94.69 47 LYS B C 1
ATOM 1295 O O . LYS B 1 47 ? -14.422 7.168 11.344 1 94.69 47 LYS B O 1
ATOM 1300 N N . GLN B 1 48 ? -12.828 8.602 10.703 1 92.06 48 GLN B N 1
ATOM 1301 C CA . GLN B 1 48 ? -12.305 7.742 9.641 1 92.06 48 GLN B CA 1
ATOM 1302 C C . GLN B 1 48 ? -11.781 6.426 10.211 1 92.06 48 GLN B C 1
ATOM 1304 O O . GLN B 1 48 ? -11.992 5.363 9.625 1 92.06 48 GLN B O 1
ATOM 1309 N N . TYR B 1 49 ? -11.125 6.508 11.391 1 92.69 49 TYR B N 1
ATOM 1310 C CA . TYR B 1 49 ? -10.609 5.309 12.031 1 92.69 49 TYR B CA 1
ATOM 1311 C C . TYR B 1 49 ? -11.742 4.402 12.5 1 92.69 49 TYR B C 1
ATOM 1313 O O . TYR B 1 49 ? -11.727 3.195 12.242 1 92.69 49 TYR B O 1
ATOM 1321 N N . GLU B 1 50 ? -12.719 4.969 13.07 1 94.06 50 GLU B N 1
ATOM 1322 C CA . GLU B 1 50 ? -13.883 4.215 13.516 1 94.06 50 GLU B CA 1
ATOM 1323 C C . GLU B 1 50 ? -14.586 3.535 12.336 1 94.06 50 GLU B C 1
ATOM 1325 O O . GLU B 1 50 ? -15.039 2.395 12.461 1 94.06 50 GLU B O 1
ATOM 1330 N N . MET B 1 51 ? -14.617 4.199 11.266 1 93.56 51 MET B N 1
ATOM 1331 C CA . MET B 1 51 ? -15.25 3.643 10.078 1 93.56 51 MET B CA 1
ATOM 1332 C C . MET B 1 51 ? -14.43 2.48 9.523 1 93.56 51 MET B C 1
ATOM 1334 O O . MET B 1 51 ? -14.984 1.443 9.156 1 93.56 51 MET B O 1
ATOM 1338 N N . GLN B 1 52 ? -13.156 2.699 9.469 1 91.88 52 GLN B N 1
ATOM 1339 C CA . GLN B 1 52 ? -12.273 1.629 9.023 1 91.88 52 GLN B CA 1
ATOM 1340 C C . GLN B 1 52 ? -12.398 0.401 9.922 1 91.88 52 GLN B C 1
ATOM 1342 O O . GLN B 1 52 ? -12.453 -0.729 9.43 1 91.88 52 GLN B O 1
ATOM 1347 N N . GLN B 1 53 ? -12.492 0.567 11.273 1 92.5 53 GLN B N 1
ATOM 1348 C CA . GLN B 1 53 ? -12.672 -0.512 12.234 1 92.5 53 GLN B CA 1
ATOM 1349 C C . GLN B 1 53 ? -13.992 -1.243 12.008 1 92.5 53 GLN B C 1
ATOM 1351 O O . GLN B 1 53 ? -14.039 -2.475 12.031 1 92.5 53 GLN B O 1
ATOM 1356 N N . LYS B 1 54 ? -15 -0.48 11.797 1 93.31 54 LYS B N 1
ATOM 1357 C CA . LYS B 1 54 ? -16.297 -1.078 11.508 1 93.31 54 LYS B CA 1
ATOM 1358 C C . LYS B 1 54 ? -16.234 -1.948 10.258 1 93.31 54 LYS B C 1
ATOM 1360 O O . LYS B 1 54 ? -16.766 -3.064 10.242 1 93.31 54 LYS B O 1
ATOM 1365 N N . SER B 1 55 ? -15.617 -1.321 9.242 1 93 55 SER B N 1
ATOM 1366 C CA . SER B 1 55 ? -15.484 -2.07 7.996 1 93 55 SER B CA 1
ATOM 1367 C C . SER B 1 55 ? -14.672 -3.346 8.203 1 93 55 SER B C 1
ATOM 1369 O O . SER B 1 55 ? -15.023 -4.402 7.676 1 93 55 SER B O 1
ATOM 1371 N N . MET B 1 56 ? -13.641 -3.441 9.047 1 89.06 56 MET B N 1
ATOM 1372 C CA . MET B 1 56 ? -12.828 -4.609 9.375 1 89.06 56 MET B CA 1
ATOM 1373 C C . MET B 1 56 ? -13.641 -5.633 10.164 1 89.06 56 MET B C 1
ATOM 1375 O O . MET B 1 56 ? -13.414 -6.836 10.039 1 89.06 56 MET B O 1
ATOM 1379 N N . GLN B 1 57 ? -14.602 -5.168 10.898 1 92.56 57 GLN B N 1
ATOM 1380 C CA . GLN B 1 57 ? -15.461 -6.023 11.711 1 92.56 57 GLN B CA 1
ATOM 1381 C C . GLN B 1 57 ? -16.688 -6.473 10.922 1 92.56 57 GLN B C 1
ATOM 1383 O O . GLN B 1 57 ? -17.547 -7.199 11.445 1 92.56 57 GLN B O 1
ATOM 1388 N N . GLY B 1 58 ? -16.766 -5.957 9.688 1 92 58 GLY B N 1
ATOM 1389 C CA . GLY B 1 58 ? -17.875 -6.332 8.828 1 92 58 GLY B CA 1
ATOM 1390 C C . GLY B 1 58 ? -19.141 -5.562 9.125 1 92 58 GLY B C 1
ATOM 1391 O O . GLY B 1 58 ? -20.25 -6.008 8.773 1 92 58 GLY B O 1
ATOM 1392 N N . GLN B 1 59 ? -19.047 -4.535 9.719 1 93.19 59 GLN B N 1
ATOM 1393 C CA . GLN B 1 59 ? -20.188 -3.711 10.062 1 93.19 59 GLN B CA 1
ATOM 1394 C C . GLN B 1 59 ? -20.422 -2.629 9.016 1 93.19 59 GLN B C 1
ATOM 1396 O O . GLN B 1 59 ? -19.469 -2.051 8.492 1 93.19 59 GLN B O 1
ATOM 1401 N N . ASP B 1 60 ? -21.641 -2.416 8.742 1 91.38 60 ASP B N 1
ATOM 1402 C CA . ASP B 1 60 ? -22 -1.377 7.785 1 91.38 60 ASP B CA 1
ATOM 1403 C C . ASP B 1 60 ? -22.047 -0.004 8.453 1 91.38 60 ASP B C 1
ATOM 1405 O O . ASP B 1 60 ? -22.234 0.099 9.664 1 91.38 60 ASP B O 1
ATOM 1409 N N . PHE B 1 61 ? -21.797 0.876 7.57 1 92.25 61 PHE B N 1
ATOM 1410 C CA . PHE B 1 61 ? -21.922 2.256 8.023 1 92.25 61 PHE B CA 1
ATOM 1411 C C . PHE B 1 61 ? -23.359 2.729 7.918 1 92.25 61 PHE B C 1
ATOM 1413 O O . PHE B 1 61 ? -24.094 2.326 7.008 1 92.25 61 PHE B O 1
ATOM 1420 N N . THR B 1 62 ? -23.719 3.516 8.867 1 93.12 62 THR B N 1
ATOM 1421 C CA . THR B 1 62 ? -25.031 4.129 8.75 1 93.12 62 THR B CA 1
ATOM 1422 C C . THR B 1 62 ? -24.984 5.355 7.84 1 93.12 62 THR B C 1
ATOM 1424 O O . THR B 1 62 ? -23.922 5.926 7.621 1 93.12 62 THR B O 1
ATOM 1427 N N . ASP B 1 63 ? -26.141 5.719 7.336 1 94.31 63 ASP B N 1
ATOM 1428 C CA . ASP B 1 63 ? -26.234 6.93 6.527 1 94.31 63 ASP B CA 1
ATOM 1429 C C . ASP B 1 63 ? -25.797 8.156 7.324 1 94.31 63 ASP B C 1
ATOM 1431 O O . ASP B 1 63 ? -25.141 9.055 6.781 1 94.31 63 ASP B O 1
ATOM 1435 N N . ASP B 1 64 ? -26.109 8.188 8.594 1 95.06 64 ASP B N 1
ATOM 1436 C CA . ASP B 1 64 ? -25.766 9.312 9.461 1 95.06 64 ASP B CA 1
ATOM 1437 C C . ASP B 1 64 ? -24.25 9.422 9.641 1 95.06 64 ASP B C 1
ATOM 1439 O O . ASP B 1 64 ? -23.703 10.523 9.664 1 95.06 64 ASP B O 1
ATOM 1443 N N . GLU B 1 65 ? -23.609 8.266 9.805 1 95 65 GLU B N 1
ATOM 1444 C CA . GLU B 1 65 ? -22.156 8.258 9.938 1 95 65 GLU B CA 1
ATOM 1445 C C . GLU B 1 65 ? -21.484 8.789 8.68 1 95 65 GLU B C 1
ATOM 1447 O O . GLU B 1 65 ? -20.547 9.586 8.75 1 95 65 GLU B O 1
ATOM 1452 N N . VAL B 1 66 ? -21.969 8.359 7.566 1 94.62 66 VAL B N 1
ATOM 1453 C CA . VAL B 1 66 ? -21.438 8.789 6.273 1 94.62 66 VAL B CA 1
ATOM 1454 C C . VAL B 1 66 ? -21.656 10.289 6.094 1 94.62 66 VAL B C 1
ATOM 1456 O O . VAL B 1 66 ? -20.734 11.016 5.723 1 94.62 66 VAL B O 1
ATOM 1459 N N . LYS B 1 67 ? -22.812 10.742 6.371 1 95.38 67 LYS B N 1
ATOM 1460 C CA . LYS B 1 67 ? -23.156 12.156 6.223 1 95.38 67 LYS B CA 1
ATOM 1461 C C . LYS B 1 67 ? -22.328 13.031 7.152 1 95.38 67 LYS B C 1
ATOM 1463 O O . LYS B 1 67 ? -21.859 14.102 6.758 1 95.38 67 LYS B O 1
ATOM 1468 N N . SER B 1 68 ? -22.141 12.617 8.367 1 94.81 68 SER B N 1
ATOM 1469 C CA . SER B 1 68 ? -21.344 13.367 9.336 1 94.81 68 SER B CA 1
ATOM 1470 C C . SER B 1 68 ? -19.906 13.516 8.883 1 94.81 68 SER B C 1
ATOM 1472 O O . SER B 1 68 ? -19.312 14.594 9 1 94.81 68 SER B O 1
ATOM 1474 N N . LEU B 1 69 ? -19.391 12.414 8.352 1 94.69 69 LEU B N 1
ATOM 1475 C CA . LEU B 1 69 ? -18.016 12.453 7.844 1 94.69 69 LEU B CA 1
ATOM 1476 C C . LEU B 1 69 ? -17.906 13.406 6.656 1 94.69 69 LEU B C 1
ATOM 1478 O O . LEU B 1 69 ? -16.953 14.18 6.566 1 94.69 69 LEU B O 1
ATOM 1482 N N . GLN B 1 70 ? -18.859 13.352 5.777 1 94.81 70 GLN B N 1
ATOM 1483 C CA . GLN B 1 70 ? -18.891 14.234 4.613 1 94.81 70 GLN B CA 1
ATOM 1484 C C . GLN B 1 70 ? -18.953 15.695 5.031 1 94.81 70 GLN B C 1
ATOM 1486 O O . GLN B 1 70 ? -18.219 16.531 4.484 1 94.81 70 GLN B O 1
ATOM 1491 N N . GLU B 1 71 ? -19.797 16.016 6.016 1 95.5 71 GLU B N 1
ATOM 1492 C CA . GLU B 1 71 ? -19.953 17.375 6.504 1 95.5 71 GLU B CA 1
ATOM 1493 C C . GLU B 1 71 ? -18.656 17.891 7.133 1 95.5 71 GLU B C 1
ATOM 1495 O O . GLU B 1 71 ? -18.266 19.031 6.914 1 95.5 71 GLU B O 1
ATOM 1500 N N . LEU B 1 72 ? -18.047 17.031 7.91 1 95.19 72 LEU B N 1
ATOM 1501 C CA . LEU B 1 72 ? -16.781 17.391 8.523 1 95.19 72 LEU B CA 1
ATOM 1502 C C . LEU B 1 72 ? -15.711 17.641 7.457 1 95.19 72 LEU B C 1
ATOM 1504 O O . LEU B 1 72 ? -14.953 18.594 7.547 1 95.19 72 LEU B O 1
ATOM 1508 N N . GLY B 1 73 ? -15.688 16.781 6.461 1 94.81 73 GLY B N 1
ATOM 1509 C CA . GLY B 1 73 ? -14.781 16.969 5.336 1 94.81 73 GLY B CA 1
ATOM 1510 C C . GLY B 1 73 ? -14.977 18.297 4.621 1 94.81 73 GLY B C 1
ATOM 1511 O O . GLY B 1 73 ? -14.008 18.969 4.281 1 94.81 73 GLY B O 1
ATOM 1512 N N . ASP B 1 74 ? -16.25 18.672 4.434 1 95.12 74 ASP B N 1
ATOM 1513 C CA . ASP B 1 74 ? -16.578 19.938 3.789 1 95.12 74 ASP B CA 1
ATOM 1514 C C . ASP B 1 74 ? -16.062 21.125 4.609 1 95.12 74 ASP B C 1
ATOM 1516 O O . ASP B 1 74 ? -15.539 22.094 4.055 1 95.12 74 ASP B O 1
ATOM 1520 N N . LYS B 1 75 ? -16.172 21.094 5.871 1 93.38 75 LYS B N 1
ATOM 1521 C CA . LYS B 1 75 ? -15.688 22.141 6.766 1 93.38 75 LYS B CA 1
ATOM 1522 C C . LYS B 1 75 ? -14.172 22.281 6.672 1 93.38 75 LYS B C 1
ATOM 1524 O O . LYS B 1 75 ? -13.648 23.391 6.664 1 93.38 75 LYS B O 1
ATOM 1529 N N . MET B 1 76 ? -13.484 21.172 6.562 1 95.06 76 MET B N 1
ATOM 1530 C CA . MET B 1 76 ? -12.023 21.141 6.539 1 95.06 76 MET B CA 1
ATOM 1531 C C . MET B 1 76 ? -11.492 21.734 5.238 1 95.06 76 MET B C 1
ATOM 1533 O O . MET B 1 76 ? -10.398 22.297 5.211 1 95.06 76 MET B O 1
ATOM 1537 N N . ARG B 1 77 ? -12.289 21.594 4.191 1 92.94 77 ARG B N 1
ATOM 1538 C CA . ARG B 1 77 ? -11.875 22.094 2.889 1 92.94 77 ARG B CA 1
ATOM 1539 C C . ARG B 1 77 ? -11.719 23.609 2.912 1 92.94 77 ARG B C 1
ATOM 1541 O O . ARG B 1 77 ? -10.953 24.172 2.131 1 92.94 77 ARG B O 1
ATOM 1548 N N . GLY B 1 78 ? -12.406 24.297 3.814 1 91.94 78 GLY B N 1
ATOM 1549 C CA . GLY B 1 78 ? -12.367 25.75 3.898 1 91.94 78 GLY B CA 1
ATOM 1550 C C . GLY B 1 78 ? -11.289 26.266 4.832 1 91.94 78 GLY B C 1
ATOM 1551 O O . GLY B 1 78 ? -11.125 27.469 4.992 1 91.94 78 GLY B O 1
ATOM 1552 N N . ILE B 1 79 ? -10.477 25.422 5.348 1 95.19 79 ILE B N 1
ATOM 1553 C CA . ILE B 1 79 ? -9.469 25.781 6.332 1 95.19 79 ILE B CA 1
ATOM 1554 C C . ILE B 1 79 ? -8.078 25.703 5.703 1 95.19 79 ILE B C 1
ATOM 1556 O O . ILE B 1 79 ? -7.594 24.609 5.395 1 95.19 79 ILE B O 1
ATOM 1560 N N . GLN B 1 80 ? -7.398 26.812 5.617 1 93.81 80 GLN B N 1
ATOM 1561 C CA . GLN B 1 80 ? -6.164 26.922 4.844 1 93.81 80 GLN B CA 1
ATOM 1562 C C . GLN B 1 80 ? -5.066 26.031 5.422 1 93.81 80 GLN B C 1
ATOM 1564 O O . GLN B 1 80 ? -4.379 25.328 4.684 1 93.81 80 GLN B O 1
ATOM 1569 N N . PRO B 1 81 ? -4.93 25.969 6.797 1 95.5 81 PRO B N 1
ATOM 1570 C CA . PRO B 1 81 ? -3.889 25.094 7.348 1 95.5 81 PRO B CA 1
ATOM 1571 C C . PRO B 1 81 ? -4.117 23.625 7.016 1 95.5 81 PRO B C 1
ATOM 1573 O O . PRO B 1 81 ? -3.158 22.875 6.785 1 95.5 81 PRO B O 1
ATOM 1576 N N . ILE B 1 82 ? -5.32 23.203 6.953 1 97.06 82 ILE B N 1
ATOM 1577 C CA . ILE B 1 82 ? -5.645 21.812 6.637 1 97.06 82 ILE B CA 1
ATOM 1578 C C . ILE B 1 82 ? -5.41 21.562 5.148 1 97.06 82 ILE B C 1
ATOM 1580 O O . ILE B 1 82 ? -4.852 20.531 4.773 1 97.06 82 ILE B O 1
ATOM 1584 N N . GLN B 1 83 ? -5.777 22.484 4.301 1 96 83 GLN B N 1
ATOM 1585 C CA . GLN B 1 83 ? -5.535 22.359 2.865 1 96 83 GLN B CA 1
ATOM 1586 C C . GLN B 1 83 ? -4.043 22.25 2.564 1 96 83 GLN B C 1
ATOM 1588 O O . GLN B 1 83 ? -3.643 21.469 1.698 1 96 83 GLN B O 1
ATOM 1593 N N . ASN B 1 84 ? -3.307 23.078 3.311 1 96.94 84 ASN B N 1
ATOM 1594 C CA . ASN B 1 84 ? -1.859 23.016 3.137 1 96.94 84 ASN B CA 1
ATOM 1595 C C . ASN B 1 84 ? -1.303 21.656 3.52 1 96.94 84 ASN B C 1
ATOM 1597 O O . ASN B 1 84 ? -0.491 21.078 2.789 1 96.94 84 ASN B O 1
ATOM 1601 N N . LEU B 1 85 ? -1.744 21.125 4.652 1 97.62 85 LEU B N 1
ATOM 1602 C CA . LEU B 1 85 ? -1.315 19.812 5.094 1 97.62 85 LEU B CA 1
ATOM 1603 C C . LEU B 1 85 ? -1.671 18.75 4.055 1 97.62 85 LEU B C 1
ATOM 1605 O O . LEU B 1 85 ? -0.83 17.922 3.693 1 97.62 85 LEU B O 1
ATOM 1609 N N . MET B 1 86 ? -2.908 18.734 3.508 1 96.25 86 MET B N 1
ATOM 1610 C CA . MET B 1 86 ? -3.373 17.766 2.525 1 96.25 86 MET B CA 1
ATOM 1611 C C . MET B 1 86 ? -2.523 17.812 1.262 1 96.25 86 MET B C 1
ATOM 1613 O O . MET B 1 86 ? -2.201 16.781 0.68 1 96.25 86 MET B O 1
ATOM 1617 N N . ALA B 1 87 ? -2.145 18.984 0.889 1 97.56 87 ALA B N 1
ATOM 1618 C CA . ALA B 1 87 ? -1.305 19.156 -0.295 1 97.56 87 ALA B CA 1
ATOM 1619 C C . ALA B 1 87 ? 0.065 18.516 -0.09 1 97.56 87 ALA B C 1
ATOM 1621 O O . ALA B 1 87 ? 0.584 17.844 -0.986 1 97.56 87 ALA B O 1
ATOM 1622 N N . LYS B 1 88 ? 0.657 18.75 1.096 1 98.44 88 LYS B N 1
ATOM 1623 C CA . LYS B 1 88 ? 1.949 18.141 1.396 1 98.44 88 LYS B CA 1
ATOM 1624 C C . LYS B 1 88 ? 1.832 16.625 1.499 1 98.44 88 LYS B C 1
ATOM 1626 O O . LYS B 1 88 ? 2.715 15.898 1.042 1 98.44 88 LYS B O 1
ATOM 1631 N N . GLU B 1 89 ? 0.675 16.172 2.094 1 97.38 89 GLU B N 1
ATOM 1632 C CA . GLU B 1 89 ? 0.421 14.734 2.178 1 97.38 89 GLU B CA 1
ATOM 1633 C C . GLU B 1 89 ? 0.302 14.117 0.789 1 97.38 89 GLU B C 1
ATOM 1635 O O . GLU B 1 89 ? 0.786 13.008 0.556 1 97.38 89 GLU B O 1
ATOM 1640 N N . GLN B 1 90 ? -0.342 14.781 -0.068 1 97.5 90 GLN B N 1
ATOM 1641 C CA . GLN B 1 90 ? -0.477 14.32 -1.445 1 97.5 90 GLN B CA 1
ATOM 1642 C C . GLN B 1 90 ? 0.887 14.18 -2.115 1 97.5 90 GLN B C 1
ATOM 1644 O O . GLN B 1 90 ? 1.149 13.195 -2.807 1 97.5 90 GLN B O 1
ATOM 1649 N N . GLY B 1 91 ? 1.75 15.172 -1.914 1 98 91 GLY B N 1
ATOM 1650 C CA . GLY B 1 91 ? 3.102 15.102 -2.445 1 98 91 GLY B CA 1
ATOM 1651 C C . GLY B 1 91 ? 3.893 13.922 -1.914 1 98 91 GLY B C 1
ATOM 1652 O O . GLY B 1 91 ? 4.562 13.227 -2.678 1 98 91 GLY B O 1
ATOM 1653 N N . LEU B 1 92 ? 3.766 13.727 -0.646 1 98.44 92 LEU B N 1
ATOM 1654 C CA . LEU B 1 92 ? 4.441 12.586 -0.045 1 98.44 92 LEU B CA 1
ATOM 1655 C C . LEU B 1 92 ? 3.861 11.273 -0.563 1 98.44 92 LEU B C 1
ATOM 1657 O O . LEU B 1 92 ? 4.602 10.336 -0.874 1 98.44 92 LEU B O 1
ATOM 1661 N N . SER B 1 93 ? 2.523 11.242 -0.625 1 97.56 93 SER B N 1
ATOM 1662 C CA . SER B 1 93 ? 1.848 10.047 -1.126 1 97.56 93 SER B CA 1
ATOM 1663 C C . SER B 1 93 ? 2.312 9.703 -2.537 1 97.56 93 SER B C 1
ATOM 1665 O O . SER B 1 93 ? 2.529 8.531 -2.854 1 97.56 93 SER B O 1
ATOM 1667 N N . GLN B 1 94 ? 2.506 10.648 -3.385 1 98.06 94 GLN B N 1
ATOM 1668 C CA . GLN B 1 94 ? 2.984 10.438 -4.746 1 98.06 94 GLN B CA 1
ATOM 1669 C C . GLN B 1 94 ? 4.391 9.852 -4.75 1 98.06 94 GLN B C 1
ATOM 1671 O O . GLN B 1 94 ? 4.676 8.914 -5.504 1 98.06 94 GLN B O 1
ATOM 1676 N N . MET B 1 95 ? 5.18 10.391 -3.904 1 98 95 MET B N 1
ATOM 1677 C CA . MET B 1 95 ? 6.531 9.852 -3.789 1 98 95 MET B CA 1
ATOM 1678 C C . MET B 1 95 ? 6.504 8.406 -3.311 1 98 95 MET B C 1
ATOM 1680 O O . MET B 1 95 ? 7.199 7.551 -3.863 1 98 95 MET B O 1
ATOM 1684 N N . MET B 1 96 ? 5.664 8.109 -2.32 1 97.88 96 MET B N 1
ATOM 1685 C CA . MET B 1 96 ? 5.551 6.758 -1.785 1 97.88 96 MET B CA 1
ATOM 1686 C C . MET B 1 96 ? 5.039 5.793 -2.85 1 97.88 96 MET B C 1
ATOM 1688 O O . MET B 1 96 ? 5.469 4.637 -2.904 1 97.88 96 MET B O 1
ATOM 1692 N N . ASP B 1 97 ? 4.129 6.234 -3.627 1 97.56 97 ASP B N 1
ATOM 1693 C CA . ASP B 1 97 ? 3.611 5.426 -4.727 1 97.56 97 ASP B CA 1
ATOM 1694 C C . ASP B 1 97 ? 4.723 5.055 -5.707 1 97.56 97 ASP B C 1
ATOM 1696 O O . ASP B 1 97 ? 4.809 3.906 -6.148 1 97.56 97 ASP B O 1
ATOM 1700 N N . GLU B 1 98 ? 5.566 5.977 -6.043 1 97.75 98 GLU B N 1
ATOM 1701 C CA . GLU B 1 98 ? 6.691 5.734 -6.941 1 97.75 98 GLU B CA 1
ATOM 1702 C C . GLU B 1 98 ? 7.676 4.738 -6.34 1 97.75 98 GLU B C 1
ATOM 1704 O O . GLU B 1 98 ? 8.156 3.838 -7.027 1 97.75 98 GLU B O 1
ATOM 1709 N N . LEU B 1 99 ? 7.902 4.961 -5.082 1 98.12 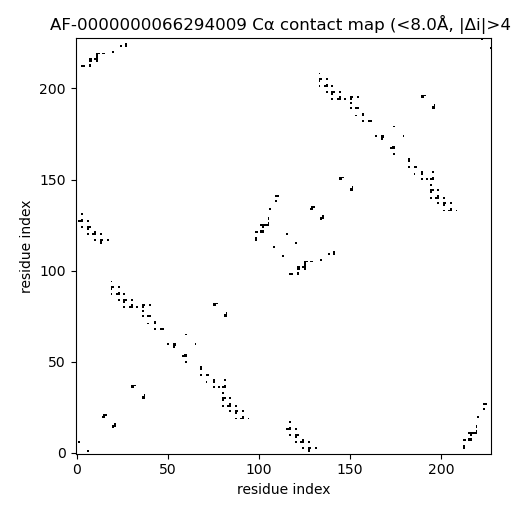99 LEU B N 1
ATOM 1710 C CA . LEU B 1 99 ? 8.805 4.039 -4.398 1 98.12 99 LEU B CA 1
ATOM 1711 C C . LEU B 1 99 ? 8.227 2.625 -4.391 1 98.12 99 LEU B C 1
ATOM 1713 O O . LEU B 1 99 ? 8.953 1.654 -4.621 1 98.12 99 LEU B O 1
ATOM 1717 N N . ASN B 1 100 ? 6.945 2.557 -4.133 1 97.31 100 ASN B N 1
ATOM 1718 C CA . ASN B 1 100 ? 6.266 1.265 -4.129 1 97.31 100 ASN B CA 1
ATOM 1719 C C . ASN B 1 100 ? 6.324 0.598 -5.5 1 97.31 100 ASN B C 1
ATOM 1721 O O . ASN B 1 100 ? 6.465 -0.623 -5.598 1 97.31 100 ASN B O 1
ATOM 1725 N N . LYS B 1 101 ? 6.23 1.332 -6.559 1 97.81 101 LYS B N 1
ATOM 1726 C CA . LYS B 1 101 ? 6.336 0.809 -7.918 1 97.81 101 LYS B CA 1
ATOM 1727 C C . LYS B 1 101 ? 7.715 0.207 -8.172 1 97.81 101 LYS B C 1
ATOM 1729 O O . LYS B 1 101 ? 7.828 -0.877 -8.75 1 97.81 101 LYS B O 1
ATOM 1734 N N . ILE B 1 102 ? 8.688 0.906 -7.734 1 98 102 ILE B N 1
ATOM 1735 C CA . ILE B 1 102 ? 10.055 0.433 -7.898 1 98 102 ILE B CA 1
ATOM 1736 C C . ILE B 1 102 ? 10.25 -0.87 -7.125 1 98 102 ILE B C 1
ATOM 1738 O O . ILE B 1 102 ? 10.734 -1.86 -7.676 1 98 102 ILE B O 1
ATOM 1742 N N . ILE B 1 103 ? 9.758 -0.865 -5.895 1 97.94 103 ILE B N 1
ATOM 1743 C CA . ILE B 1 103 ? 9.969 -1.967 -4.961 1 97.94 103 ILE B CA 1
ATOM 1744 C C . ILE B 1 103 ? 9.18 -3.189 -5.422 1 97.94 103 ILE B C 1
ATOM 1746 O O . ILE B 1 103 ? 9.641 -4.324 -5.273 1 97.94 103 ILE B O 1
ATOM 1750 N N . SER B 1 104 ? 8.055 -2.971 -6.07 1 97.44 104 SER B N 1
ATOM 1751 C CA . SER B 1 104 ? 7.172 -4.07 -6.449 1 97.44 104 SER B CA 1
ATOM 1752 C C . SER B 1 104 ? 7.52 -4.605 -7.832 1 97.44 104 SER B C 1
ATOM 1754 O O . SER B 1 104 ? 7.02 -5.656 -8.242 1 97.44 104 SER B O 1
ATOM 1756 N N . GLN B 1 105 ? 8.414 -3.965 -8.57 1 97.44 105 GLN B N 1
ATOM 1757 C CA . GLN B 1 105 ? 8.68 -4.266 -9.977 1 97.44 105 GLN B CA 1
ATOM 1758 C C . GLN B 1 105 ? 9.141 -5.711 -10.148 1 97.44 105 GLN B C 1
ATOM 1760 O O . GLN B 1 105 ? 8.734 -6.383 -11.102 1 97.44 105 GLN B O 1
ATOM 1765 N N . PRO B 1 106 ? 9.992 -6.238 -9.234 1 97.56 106 PRO B N 1
ATOM 1766 C CA . PRO B 1 106 ? 10.398 -7.637 -9.406 1 97.56 106 PRO B CA 1
ATOM 1767 C C . PRO B 1 106 ? 9.211 -8.602 -9.359 1 97.56 106 PRO B C 1
ATOM 1769 O O . PRO B 1 106 ? 9.211 -9.617 -10.07 1 97.56 106 PRO B O 1
ATOM 1772 N N . ILE B 1 107 ? 8.242 -8.32 -8.578 1 97.44 107 ILE B N 1
ATOM 1773 C CA . ILE B 1 107 ? 7.066 -9.172 -8.438 1 97.44 107 ILE B CA 1
ATOM 1774 C C . ILE B 1 107 ? 6.203 -9.07 -9.688 1 97.44 107 ILE B C 1
ATOM 1776 O O . ILE B 1 107 ? 5.719 -10.078 -10.203 1 97.44 107 ILE B O 1
ATOM 1780 N N . ILE B 1 108 ? 6.074 -7.852 -10.172 1 95.75 108 ILE B N 1
ATOM 1781 C CA . ILE B 1 108 ? 5.328 -7.602 -11.398 1 95.75 108 ILE B CA 1
ATOM 1782 C C . ILE B 1 108 ? 5.973 -8.359 -12.555 1 95.75 108 ILE B C 1
ATOM 1784 O O . ILE B 1 108 ? 5.277 -8.961 -13.375 1 95.75 108 ILE B O 1
ATOM 1788 N N . ASP B 1 109 ? 7.266 -8.352 -12.547 1 96.31 109 ASP B N 1
ATOM 1789 C CA . ASP B 1 109 ? 8.016 -9.023 -13.602 1 96.31 109 ASP B CA 1
ATOM 1790 C C . ASP B 1 109 ? 7.73 -10.523 -13.609 1 96.31 109 ASP B C 1
ATOM 1792 O O . ASP B 1 109 ? 7.695 -11.156 -14.664 1 96.31 109 AS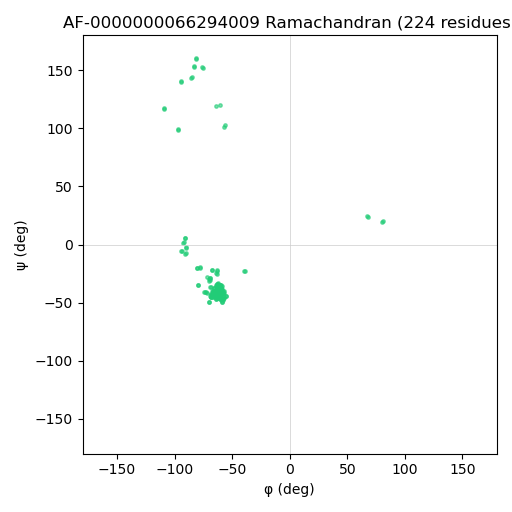P B O 1
ATOM 1796 N N . VAL B 1 110 ? 7.516 -11.102 -12.477 1 95.56 110 VAL B N 1
ATOM 1797 C CA . VAL B 1 110 ? 7.215 -12.523 -12.391 1 95.56 110 VAL B CA 1
ATOM 1798 C C . VAL B 1 110 ? 5.91 -12.828 -13.125 1 95.56 110 VAL B C 1
ATOM 1800 O O . VAL B 1 110 ? 5.855 -13.75 -13.945 1 95.56 110 VAL B O 1
ATOM 1803 N N . TYR B 1 111 ? 4.879 -12 -12.93 1 92.81 111 TYR B N 1
ATOM 1804 C CA . TYR B 1 111 ? 3.553 -12.266 -13.477 1 92.81 111 TYR B CA 1
ATOM 1805 C C . TYR B 1 111 ? 3.48 -11.867 -14.945 1 92.81 111 TYR B C 1
ATOM 1807 O O . TYR B 1 111 ? 2.619 -12.352 -15.68 1 92.81 111 TYR B O 1
ATOM 1815 N N . GLN B 1 112 ? 4.383 -11.031 -15.328 1 89.56 112 GLN B N 1
ATOM 1816 C CA . GLN B 1 112 ? 4.406 -10.586 -16.719 1 89.56 112 GLN B CA 1
ATOM 1817 C C . GLN B 1 112 ? 5.324 -11.469 -17.562 1 89.56 112 GLN B C 1
ATOM 1819 O O . GLN B 1 112 ? 5.359 -11.352 -18.781 1 89.56 112 GLN B O 1
ATOM 1824 N N . GLY B 1 113 ? 5.918 -12.477 -16.969 1 77.88 113 GLY B N 1
ATOM 1825 C CA . GLY B 1 113 ? 6.816 -13.359 -17.703 1 77.88 113 GLY B CA 1
ATOM 1826 C C . GLY B 1 113 ? 8.094 -12.672 -18.156 1 77.88 113 GLY B C 1
ATOM 1827 O O . GLY B 1 113 ? 8.664 -13.023 -19.188 1 77.88 113 GLY B O 1
ATOM 1828 N N . LYS B 1 114 ? 8.461 -11.609 -17.453 1 70.38 114 LYS B N 1
ATOM 1829 C CA . LYS B 1 114 ? 9.727 -10.945 -17.734 1 70.38 114 LYS B CA 1
ATOM 1830 C C . LYS B 1 114 ? 10.852 -11.508 -16.875 1 70.38 114 LYS B C 1
ATOM 1832 O O . LYS B 1 114 ? 10.602 -12.016 -15.773 1 70.38 114 LYS B O 1
#

Radius of gyration: 21.4 Å; Cα contacts (8 Å, |Δi|>4): 177; chains: 2; bounding box: 50×55×37 Å

InterPro domains:
  IPR010368 Control of competence regulator ComK, YlbF/YmcA [MF_01526] (2-112)
  IPR010368 Control of competence regulator ComK, YlbF/YmcA [PF06133] (4-107)
  IPR023378 YheA/YmcA-like domain superfamily [G3DSA:1.20.1500.10] (1-114)
  IPR023378 YheA/YmcA-like domain superfamily [SSF158622] (3-113)

Foldseek 3Di:
DCDPVNVVVVVVVVLCVDPLNVQLVVLVVVQVVVVVLVVLVVVLVVLVVVQVVCVVVVHDDDPVSVVVSVVSVVVNVPPPSSVSNVVSVVVSVVVVVVVVCVVCVVVVCVVVVD/DCDPVNVVVVVVVVLCVDPLNVQLVVLVVVQVVVVVLVVLVVVLVVLVVVQVVCVVVVHDDDPVSVVVSVVSVVVNVPPVSSVSNVVSVVVSVVVVVVVVCVVCVVVVCVVVVD

Nearest PDB structures (foldseek):
  2oeq-assembly1_B  TM=8.846E-01  e=8.447E-05  Geobacillus stearothermophilus
  2iaz-assembly1_B  TM=7.801E-01  e=1.541E-04  Streptococcus pneumoniae TIGR4
  2iaz-assembly1_D  TM=7.516E-01  e=1.451E-04  Streptococcus pneumoniae TIGR4
  2iaz-assembly1_C  TM=8.006E-01  e=6.142E-04  Streptococcus pneumoniae TIGR4
  5iit-assembly2_B  TM=4.412E-01  e=3.386E-01  Saccharomyces cerevisiae S288C

Secondary structure (DSSP, 8-state):
---HHHHHHHHHHHHHTSHHHHHHHHHHHHHHT-HHHHHHHHHHHHHHHHHHHHHHTTPPPPHHHHHHHHHHHHHHHT-HHHHHHHHHHHHHHHHHHHHHHHHHHHHHHHHHT-/---HHHHHHHHHHHHHTSHHHHHHHHHHHHHHT-HHHHHHHHHHHHHHHHHHHHHHTTPPPPHHHHHHHHHHHHHHHT-HHHHHHHHHHHHHHHHHHHHHHHHHHHHHHHHHT-